Protein AF-A0A6P8YA08-F1 (afdb_monomer_lite)

InterPro domains:
  IPR011990 Tetratricopeptide-like helical domain superfamily [G3DSA:1.25.40.10] (61-357)
  IPR011990 Tetratricopeptide-like helical domain superfamily [SSF48452] (250-350)

Organism: Thrips palmi (NCBI:txid161013)

Secondary structure (DSSP, 8-state):
--THHHHHHHHHHHHHTTTT-HHHHHHHHHHH-----S-HHHHTTS-STTTS-PPPPPHHHHHHHHHTGGGG-SHHHHHHHHHHHHHHHHHTT-HHHHHHHHHHHHHTTSSSTTTS-S-HHHHHTHHHHHHHHHHHHHHHHHHT--S--SS--HHHHHHHHHS--GGGS-HHHHHHHHHHHHTTS-HHHHHHHHHHHHHH-TT-HHHHHHHHHHHHHHHHHTT--S--HHHHHHHHHHHHHS--HHHHHHHHHHHHTSHHHHHHHHHHHHHHHHHH-TT-HHHHHHHHHHHHHH--SHHHHHHHHHHHHHHHHHHH-S-HHHHHHHHHHHHHTT-HHHHHHHHHHHHHH-HHHHHHHHHSS-GGG--

Structure (mmCIF, N/CA/C/O backbone):
data_AF-A0A6P8YA08-F1
#
_entry.id   AF-A0A6P8YA08-F1
#
loop_
_atom_site.group_PDB
_atom_site.id
_atom_site.type_symbol
_atom_site.label_atom_id
_atom_site.label_alt_id
_atom_site.label_comp_id
_atom_site.label_asym_id
_atom_site.label_entity_id
_atom_site.label_seq_id
_atom_site.pdbx_PDB_ins_code
_atom_site.Cartn_x
_atom_site.Cartn_y
_atom_site.Cartn_z
_atom_site.occupancy
_atom_site.B_iso_or_equiv
_atom_site.auth_seq_id
_atom_site.auth_comp_id
_atom_site.auth_asym_id
_atom_site.auth_atom_id
_atom_site.pdbx_PDB_model_num
ATOM 1 N N . MET A 1 1 ? 13.293 -31.500 7.671 1.00 26.69 1 MET A N 1
ATOM 2 C CA . MET A 1 1 ? 13.473 -31.917 6.262 1.00 26.69 1 MET A CA 1
ATOM 3 C C . MET A 1 1 ? 12.872 -30.834 5.376 1.00 26.69 1 MET A C 1
ATOM 5 O O . MET A 1 1 ? 11.730 -30.474 5.592 1.00 26.69 1 MET A O 1
ATOM 9 N N . THR A 1 2 ? 13.697 -30.270 4.492 1.00 29.03 2 THR A N 1
ATOM 10 C CA . THR A 1 2 ? 13.440 -29.253 3.442 1.00 29.03 2 THR A CA 1
ATOM 11 C C . THR A 1 2 ? 12.040 -28.619 3.292 1.00 29.03 2 THR A C 1
ATOM 13 O O . THR A 1 2 ? 11.209 -29.108 2.528 1.00 29.03 2 THR A O 1
ATOM 16 N N . GLU A 1 3 ? 11.883 -27.400 3.816 1.00 30.16 3 GLU A N 1
ATOM 17 C CA . GLU A 1 3 ? 10.783 -26.460 3.494 1.00 30.16 3 GLU A CA 1
ATOM 18 C C . GLU A 1 3 ? 10.799 -25.978 2.021 1.00 30.16 3 GLU A C 1
ATOM 20 O O . GLU A 1 3 ? 9.829 -25.421 1.515 1.00 30.16 3 GLU A O 1
ATOM 25 N N . GLY A 1 4 ? 11.885 -26.237 1.279 1.00 27.27 4 GLY A N 1
ATOM 26 C CA . GLY A 1 4 ? 11.998 -25.923 -0.153 1.00 27.27 4 GLY A CA 1
ATOM 27 C C . GLY A 1 4 ? 11.178 -26.820 -1.094 1.00 27.27 4 GLY A C 1
ATOM 28 O O . GLY A 1 4 ? 11.094 -26.521 -2.287 1.00 27.27 4 GLY A O 1
ATOM 29 N N . GLY A 1 5 ? 10.586 -27.914 -0.596 1.00 25.95 5 GLY A N 1
ATOM 30 C CA . GLY A 1 5 ? 9.692 -28.767 -1.390 1.00 25.95 5 GLY A CA 1
ATOM 31 C C . GLY A 1 5 ? 8.317 -28.132 -1.619 1.00 25.95 5 GLY A C 1
ATOM 32 O O . GLY A 1 5 ? 7.781 -28.195 -2.726 1.00 25.95 5 GLY A O 1
ATOM 33 N N . ASP A 1 6 ? 7.796 -27.457 -0.594 1.00 40.31 6 ASP A N 1
ATOM 34 C CA . ASP A 1 6 ? 6.410 -26.984 -0.539 1.00 40.31 6 ASP A CA 1
ATOM 35 C C . ASP A 1 6 ? 6.159 -25.817 -1.504 1.00 40.31 6 ASP A C 1
ATOM 37 O O . ASP A 1 6 ? 5.199 -25.810 -2.264 1.00 40.31 6 ASP A O 1
ATOM 41 N N . MET A 1 7 ? 7.098 -24.869 -1.606 1.00 34.47 7 MET A N 1
ATOM 42 C CA . MET A 1 7 ? 6.971 -23.730 -2.527 1.00 34.47 7 MET A CA 1
ATOM 43 C C . MET A 1 7 ? 7.020 -24.151 -4.008 1.00 34.47 7 MET A C 1
ATOM 45 O O . MET A 1 7 ? 6.362 -23.542 -4.852 1.00 34.47 7 MET A O 1
ATOM 49 N N . ARG A 1 8 ? 7.759 -25.221 -4.339 1.00 36.97 8 ARG A N 1
ATOM 50 C CA . ARG A 1 8 ? 7.756 -25.817 -5.687 1.00 36.97 8 ARG A CA 1
ATOM 51 C C . ARG A 1 8 ? 6.433 -26.522 -5.976 1.00 36.97 8 ARG A C 1
ATOM 53 O O . ARG A 1 8 ? 5.943 -26.421 -7.096 1.00 36.97 8 ARG A O 1
ATOM 60 N N . LEU A 1 9 ? 5.858 -27.192 -4.977 1.00 36.69 9 LEU A N 1
ATOM 61 C CA . LEU A 1 9 ? 4.528 -27.795 -5.044 1.00 36.69 9 LEU A CA 1
ATOM 62 C C . LEU A 1 9 ? 3.441 -26.728 -5.196 1.00 36.69 9 LEU A C 1
ATOM 64 O O . LEU A 1 9 ? 2.654 -26.829 -6.122 1.00 36.69 9 LEU A O 1
ATOM 68 N N . MET A 1 10 ? 3.461 -25.656 -4.406 1.00 35.44 10 MET A N 1
ATOM 69 C CA . MET A 1 10 ? 2.484 -24.564 -4.454 1.00 35.44 10 MET A CA 1
ATOM 70 C C . MET A 1 10 ? 2.540 -23.768 -5.769 1.00 35.44 10 MET A C 1
ATOM 72 O O . MET A 1 10 ? 1.497 -23.459 -6.345 1.00 35.44 10 MET A O 1
ATOM 76 N N . ILE A 1 11 ? 3.739 -23.485 -6.299 1.00 42.00 11 ILE A N 1
ATOM 77 C CA . ILE A 1 11 ? 3.895 -22.887 -7.637 1.00 42.00 11 ILE A CA 1
ATOM 78 C C . ILE A 1 11 ? 3.415 -23.869 -8.712 1.00 42.00 11 ILE A C 1
ATOM 80 O O . ILE A 1 11 ? 2.642 -23.473 -9.582 1.00 42.00 11 ILE A O 1
ATOM 84 N N . ASN A 1 12 ? 3.792 -25.150 -8.638 1.00 41.09 12 ASN A N 1
ATOM 85 C CA . ASN A 1 12 ? 3.294 -26.157 -9.574 1.00 41.09 12 ASN A CA 1
ATOM 86 C C . ASN A 1 12 ? 1.784 -26.389 -9.441 1.00 41.09 12 ASN A C 1
ATOM 88 O O . ASN A 1 12 ? 1.160 -26.705 -10.441 1.00 41.09 12 ASN A O 1
ATOM 92 N N . GLU A 1 13 ? 1.163 -26.219 -8.276 1.00 38.72 13 GLU A N 1
ATOM 93 C CA . GLU A 1 13 ? -0.288 -26.309 -8.104 1.00 38.72 13 GLU A CA 1
ATOM 94 C C . GLU A 1 13 ? -1.002 -25.088 -8.674 1.00 38.72 13 GLU A C 1
ATOM 96 O O . GLU A 1 13 ? -2.022 -25.249 -9.335 1.00 38.72 13 GLU A O 1
ATOM 101 N N . LEU A 1 14 ? -0.476 -23.877 -8.470 1.00 41.94 14 LEU A N 1
ATOM 102 C CA . LEU A 1 14 ? -1.018 -22.656 -9.074 1.00 41.94 14 LEU A CA 1
ATOM 103 C C . LEU A 1 14 ? -0.890 -22.677 -10.605 1.00 41.94 14 LEU A C 1
ATOM 105 O O . LEU A 1 14 ? -1.822 -22.275 -11.301 1.00 41.94 14 LEU A O 1
ATOM 109 N N . VAL A 1 15 ? 0.221 -23.209 -11.125 1.00 44.12 15 VAL A N 1
ATOM 110 C CA . VAL A 1 15 ? 0.464 -23.413 -12.561 1.00 44.12 15 VAL A CA 1
ATOM 111 C C . VAL A 1 15 ? -0.373 -24.575 -13.119 1.00 44.12 15 VAL A C 1
ATOM 113 O O . VAL A 1 15 ? -1.012 -24.423 -14.158 1.00 44.12 15 VAL A O 1
ATOM 116 N N . ASN A 1 16 ? -0.454 -25.721 -12.433 1.00 42.50 16 ASN A N 1
ATOM 117 C CA . ASN A 1 16 ? -1.243 -26.872 -12.894 1.00 42.50 16 ASN A CA 1
ATOM 118 C C . ASN A 1 16 ? -2.757 -26.637 -12.787 1.00 42.50 16 ASN A C 1
ATOM 120 O O . ASN A 1 16 ? -3.483 -27.110 -13.656 1.00 42.50 16 ASN A O 1
ATOM 124 N N . LYS A 1 17 ? -3.245 -25.865 -11.801 1.00 45.47 17 LYS A N 1
ATOM 125 C CA . LYS A 1 17 ? -4.666 -25.470 -11.705 1.00 45.47 17 LYS A CA 1
ATOM 126 C C . LYS A 1 17 ? -5.123 -24.566 -12.857 1.00 45.47 17 LYS A C 1
ATOM 128 O O . LYS A 1 17 ? -6.326 -24.363 -12.989 1.00 45.47 17 LYS A O 1
ATOM 133 N N . ARG A 1 18 ? -4.209 -23.991 -13.657 1.00 56.47 18 ARG A N 1
ATOM 134 C CA . ARG A 1 18 ? -4.523 -23.060 -14.764 1.00 56.47 18 ARG A CA 1
ATOM 135 C C . ARG A 1 18 ? -3.605 -23.248 -15.986 1.00 56.47 18 ARG A C 1
ATOM 137 O O . ARG A 1 18 ? -3.150 -22.275 -16.583 1.00 56.47 18 ARG A O 1
ATOM 144 N N . ARG A 1 19 ? -3.359 -24.508 -16.375 1.00 40.84 19 ARG A N 1
ATOM 145 C CA . ARG A 1 19 ? -2.501 -24.904 -17.518 1.00 40.84 19 ARG A CA 1
ATOM 146 C C . ARG A 1 19 ? -2.891 -24.305 -18.878 1.00 40.84 19 ARG A C 1
ATOM 148 O O . ARG A 1 19 ? -2.049 -24.272 -19.773 1.00 40.84 19 ARG A O 1
ATOM 155 N N . ASP A 1 20 ? -4.132 -23.854 -19.038 1.00 43.25 20 ASP A N 1
ATOM 156 C CA . ASP A 1 20 ? -4.684 -23.460 -20.340 1.00 43.25 20 ASP A CA 1
ATOM 157 C C . ASP A 1 20 ? -4.315 -22.032 -20.782 1.00 43.25 20 ASP A C 1
ATOM 159 O O . ASP A 1 20 ? -4.453 -21.698 -21.964 1.00 43.25 20 ASP A O 1
ATOM 163 N N . ASP A 1 21 ? -3.781 -21.188 -19.887 1.00 48.12 21 ASP A N 1
ATOM 164 C CA . ASP A 1 21 ? -3.303 -19.857 -20.275 1.00 48.12 21 ASP A CA 1
ATOM 165 C C . ASP A 1 21 ? -1.914 -19.926 -20.941 1.00 48.12 21 ASP A C 1
ATOM 167 O O . ASP A 1 21 ? -0.844 -19.817 -20.326 1.00 48.12 21 ASP A O 1
ATOM 171 N N . LYS A 1 22 ? -1.948 -20.062 -22.271 1.00 44.88 22 LYS A N 1
ATOM 172 C CA . LYS A 1 22 ? -0.769 -20.054 -23.148 1.00 44.88 22 LYS A CA 1
ATOM 173 C C . LYS A 1 22 ? 0.050 -18.758 -23.082 1.00 44.88 22 LYS A C 1
ATOM 175 O O . LYS A 1 22 ? 1.152 -18.751 -23.633 1.00 44.88 22 LYS A O 1
ATOM 180 N N . ALA A 1 23 ? -0.442 -17.655 -22.513 1.00 41.41 23 ALA A N 1
ATOM 181 C CA . ALA A 1 23 ? 0.359 -16.448 -22.302 1.00 41.41 23 ALA A CA 1
ATOM 182 C C . ALA A 1 23 ? 1.208 -16.571 -21.029 1.00 41.41 23 ALA A C 1
ATOM 184 O O . ALA A 1 23 ? 2.411 -16.319 -21.083 1.00 41.41 23 ALA A O 1
ATOM 185 N N . VAL A 1 24 ? 0.619 -17.053 -19.928 1.00 41.09 24 VAL A N 1
ATOM 186 C CA . VAL A 1 24 ? 1.326 -17.292 -18.656 1.00 41.09 24 VAL A CA 1
ATOM 187 C C . VAL A 1 24 ? 2.435 -18.324 -18.833 1.00 41.09 24 VAL A C 1
ATOM 189 O O . VAL A 1 24 ? 3.573 -18.070 -18.443 1.00 41.09 24 VAL A O 1
ATOM 192 N N . MET A 1 25 ? 2.146 -19.450 -19.491 1.00 42.16 25 MET A N 1
ATOM 193 C CA . MET A 1 25 ? 3.151 -20.495 -19.717 1.00 42.16 25 MET A CA 1
ATOM 194 C C . MET A 1 25 ? 4.302 -20.015 -20.614 1.00 42.16 25 MET A C 1
ATOM 196 O O . MET A 1 25 ? 5.455 -20.321 -20.327 1.00 42.16 25 MET A O 1
ATOM 200 N N . ARG A 1 26 ? 4.031 -19.195 -21.644 1.00 46.12 26 ARG A N 1
ATOM 201 C CA . ARG A 1 26 ? 5.089 -18.591 -22.480 1.00 46.12 26 ARG A CA 1
ATOM 202 C C . ARG A 1 26 ? 5.920 -17.549 -21.732 1.00 46.12 26 ARG A C 1
ATOM 204 O O . ARG A 1 26 ? 7.119 -17.460 -21.987 1.00 46.12 26 ARG A O 1
ATOM 211 N N . LEU A 1 27 ? 5.314 -16.786 -20.819 1.00 40.59 27 LEU A N 1
ATOM 212 C CA . LEU A 1 27 ? 6.037 -15.854 -19.953 1.00 40.59 27 LEU A CA 1
ATOM 213 C C . LEU A 1 27 ? 6.964 -16.632 -19.004 1.00 40.59 27 LEU A C 1
ATOM 215 O O . LEU A 1 27 ? 8.172 -16.425 -19.026 1.00 40.59 27 LEU A O 1
ATOM 219 N N . LEU A 1 28 ? 6.420 -17.600 -18.258 1.00 39.25 28 LEU A N 1
ATOM 220 C CA . LEU A 1 28 ? 7.173 -18.429 -17.312 1.00 39.25 28 LEU A CA 1
ATOM 221 C C . LEU A 1 28 ? 8.295 -19.233 -17.984 1.00 39.25 28 LEU A C 1
ATOM 223 O O . LEU A 1 28 ? 9.384 -19.321 -17.426 1.00 39.25 28 LEU A O 1
ATOM 227 N N . GLN A 1 29 ? 8.066 -19.777 -19.182 1.00 46.88 29 GLN A N 1
ATOM 228 C CA . GLN A 1 29 ? 9.087 -20.516 -19.930 1.00 46.88 29 GLN A CA 1
ATOM 229 C C . GLN A 1 29 ? 10.234 -19.597 -20.382 1.00 46.88 29 GLN A C 1
ATOM 231 O O . GLN A 1 29 ? 11.394 -19.921 -20.149 1.00 46.88 29 GLN A O 1
ATOM 236 N N . ARG A 1 30 ? 9.930 -18.395 -20.905 1.00 45.00 30 ARG A N 1
ATOM 237 C CA . ARG A 1 30 ? 10.945 -17.359 -21.202 1.00 45.00 30 ARG A CA 1
ATOM 238 C C . ARG A 1 30 ? 11.690 -16.851 -19.959 1.00 45.00 30 ARG A C 1
ATOM 240 O O . ARG A 1 30 ? 12.780 -16.308 -20.090 1.00 45.00 30 ARG A O 1
ATOM 247 N N . MET A 1 31 ? 11.108 -17.001 -18.769 1.00 44.66 31 MET A N 1
ATOM 248 C CA . MET A 1 31 ? 11.686 -16.571 -17.489 1.00 44.66 31 MET A CA 1
ATOM 249 C C . MET A 1 31 ? 12.537 -17.648 -16.791 1.00 44.66 31 MET A C 1
ATOM 251 O O . MET A 1 31 ? 13.247 -17.317 -15.843 1.00 44.66 31 MET A O 1
ATOM 255 N N . GLN A 1 32 ? 12.455 -18.924 -17.188 1.00 38.91 32 GLN A N 1
ATOM 256 C CA . GLN A 1 32 ? 13.142 -20.025 -16.489 1.00 38.91 32 GLN A CA 1
ATOM 257 C C . GLN A 1 32 ? 14.579 -20.279 -16.954 1.00 38.91 32 GLN A C 1
ATOM 259 O O . GLN A 1 32 ? 15.363 -20.870 -16.210 1.00 38.91 32 GLN A O 1
ATOM 264 N N . GLU A 1 33 ? 14.929 -19.834 -18.152 1.00 41.47 33 GLU A N 1
ATOM 265 C CA . GLU A 1 33 ? 16.243 -20.055 -18.747 1.00 41.47 33 GLU A CA 1
ATOM 266 C C . GLU A 1 33 ? 17.140 -18.799 -18.564 1.00 41.47 33 GLU A C 1
ATOM 268 O O . GLU A 1 33 ? 16.637 -17.710 -18.279 1.00 41.47 33 GLU A O 1
ATOM 273 N N . VAL A 1 34 ? 18.465 -18.960 -18.761 1.00 46.97 34 VAL A N 1
ATOM 274 C CA . VAL A 1 34 ? 19.369 -17.986 -19.440 1.00 46.97 34 VAL A CA 1
ATOM 275 C C . VAL A 1 34 ? 20.441 -17.133 -18.689 1.00 46.97 34 VAL A C 1
ATOM 277 O O . VAL A 1 34 ? 20.410 -16.874 -17.481 1.00 46.97 34 VAL A O 1
ATOM 280 N N . GLY A 1 35 ? 21.511 -16.772 -19.432 1.00 37.44 35 GLY A N 1
ATOM 281 C CA . GLY A 1 35 ? 22.909 -17.024 -19.039 1.00 37.44 35 GLY A CA 1
ATOM 282 C C . GLY A 1 35 ? 24.106 -16.032 -19.233 1.00 37.44 35 GLY A C 1
ATOM 283 O O . GLY A 1 35 ? 25.206 -16.525 -18.996 1.00 37.44 35 GLY A O 1
ATOM 284 N N . GLY A 1 36 ? 24.037 -14.706 -19.523 1.00 42.16 36 GLY A N 1
ATOM 285 C CA . GLY A 1 36 ? 25.301 -13.926 -19.788 1.00 42.16 36 GLY A CA 1
ATOM 286 C C . GLY A 1 36 ? 25.466 -12.389 -19.514 1.00 42.16 36 GLY A C 1
ATOM 287 O O . GLY A 1 36 ? 24.638 -11.806 -18.814 1.00 42.16 36 GLY A O 1
ATOM 288 N N . CYS A 1 37 ? 26.571 -11.764 -20.012 1.00 42.25 37 CYS A N 1
ATOM 289 C CA . CYS A 1 37 ? 27.098 -10.382 -19.732 1.00 42.25 37 CYS A CA 1
ATOM 290 C C . CYS A 1 37 ? 27.538 -9.555 -20.997 1.00 42.25 37 CYS A C 1
ATOM 292 O O . CYS A 1 37 ? 27.688 -10.133 -22.066 1.00 42.25 37 CYS A O 1
ATOM 294 N N . ASP A 1 38 ? 27.810 -8.236 -20.859 1.00 46.22 38 ASP A N 1
ATOM 295 C CA . ASP A 1 38 ? 27.566 -7.058 -21.769 1.00 46.22 38 ASP A CA 1
ATOM 296 C C . ASP A 1 38 ? 26.256 -6.295 -21.438 1.00 46.22 38 ASP A C 1
ATOM 298 O O . ASP A 1 38 ? 25.689 -5.523 -22.212 1.00 46.22 38 ASP A O 1
ATOM 302 N N . CYS A 1 39 ? 25.732 -6.517 -20.232 1.00 50.38 39 CYS A N 1
ATOM 303 C CA . CYS A 1 39 ? 24.390 -6.071 -19.877 1.00 50.38 39 CYS A CA 1
ATOM 304 C C . CYS A 1 39 ? 24.349 -4.797 -19.033 1.00 50.38 39 CYS A C 1
ATOM 306 O O . CYS A 1 39 ? 23.358 -4.086 -19.109 1.00 50.38 39 CYS A O 1
ATOM 308 N N . GLU A 1 40 ? 25.378 -4.466 -18.250 1.00 50.03 40 GLU A N 1
ATOM 309 C CA . GLU A 1 40 ? 25.322 -3.322 -17.320 1.00 50.03 40 GLU A CA 1
ATOM 310 C C . GLU A 1 40 ? 25.171 -1.985 -18.061 1.00 50.03 40 GLU A C 1
ATOM 312 O O . GLU A 1 40 ? 24.252 -1.219 -17.770 1.00 50.03 40 GLU A O 1
ATOM 317 N N . ALA A 1 41 ? 25.959 -1.761 -19.119 1.00 58.28 41 ALA A N 1
ATOM 318 C CA . ALA A 1 41 ? 25.808 -0.599 -20.000 1.00 58.28 41 ALA A CA 1
ATOM 319 C C . ALA A 1 41 ? 24.442 -0.571 -20.719 1.00 58.28 41 ALA A C 1
ATOM 321 O O . ALA A 1 41 ? 23.855 0.494 -20.918 1.00 58.28 41 ALA A O 1
ATOM 322 N N . ARG A 1 42 ? 23.890 -1.743 -21.070 1.00 60.62 42 ARG A N 1
ATOM 323 C CA . ARG A 1 42 ? 22.550 -1.862 -21.672 1.00 60.62 42 ARG A CA 1
ATOM 324 C C . ARG A 1 42 ? 21.423 -1.650 -20.659 1.00 60.62 42 ARG A C 1
ATOM 326 O O . ARG A 1 42 ? 20.358 -1.200 -21.073 1.00 60.62 42 ARG A O 1
ATOM 333 N N . MET A 1 43 ? 21.645 -1.949 -19.379 1.00 69.69 43 MET A N 1
ATOM 334 C CA . MET A 1 43 ? 20.680 -1.790 -18.286 1.00 69.69 43 MET A CA 1
ATOM 335 C C . MET A 1 43 ? 20.698 -0.396 -17.660 1.00 69.69 43 MET A C 1
ATOM 337 O O . MET A 1 43 ? 19.665 0.037 -17.162 1.00 69.69 43 MET A O 1
ATOM 341 N N . ALA A 1 44 ? 21.803 0.349 -17.761 1.00 65.69 44 ALA A N 1
ATOM 342 C CA . ALA A 1 44 ? 21.921 1.724 -17.260 1.00 65.69 44 ALA A CA 1
ATOM 343 C C . ALA A 1 44 ? 20.870 2.702 -17.836 1.00 65.69 44 ALA A C 1
ATOM 345 O O . ALA A 1 44 ? 20.590 3.738 -17.238 1.00 65.69 44 ALA A O 1
ATOM 346 N N . LYS A 1 45 ? 20.264 2.376 -18.988 1.00 72.88 45 LYS A N 1
ATOM 347 C CA . LYS A 1 45 ? 19.172 3.148 -19.617 1.00 72.88 45 LYS A CA 1
ATOM 348 C C . LYS A 1 45 ? 17.765 2.779 -19.121 1.00 72.88 45 LYS A C 1
ATOM 350 O O . LYS A 1 45 ? 16.798 3.445 -19.496 1.00 72.88 45 LYS A O 1
ATOM 355 N N . PHE A 1 46 ? 17.634 1.696 -18.355 1.00 85.75 46 PHE A N 1
ATOM 356 C CA . PHE A 1 46 ? 16.367 1.214 -17.814 1.00 85.75 46 PHE A CA 1
ATOM 357 C C . PHE A 1 46 ? 16.214 1.612 -16.344 1.00 85.75 46 PHE A C 1
ATOM 359 O O . PHE A 1 46 ? 17.188 1.874 -15.644 1.00 85.75 46 PHE A O 1
ATOM 366 N N . LYS A 1 47 ? 14.965 1.676 -15.876 1.00 90.75 47 LYS A N 1
ATOM 367 C CA . LYS A 1 47 ? 14.619 2.034 -14.498 1.00 90.75 47 LYS A CA 1
ATOM 368 C C . LYS A 1 47 ? 14.097 0.803 -13.775 1.00 90.75 47 LYS A C 1
ATOM 370 O O . LYS A 1 47 ? 13.138 0.186 -14.223 1.00 90.75 47 LYS A O 1
ATOM 375 N N . SER A 1 48 ? 14.739 0.462 -12.668 1.00 92.31 48 SER A N 1
ATOM 376 C CA . SER A 1 48 ? 14.365 -0.619 -11.759 1.00 92.31 48 SER A CA 1
ATOM 377 C C . SER A 1 48 ? 14.892 -0.306 -10.353 1.00 92.31 48 SER A C 1
ATOM 379 O O . SER A 1 48 ? 15.794 0.525 -10.230 1.00 92.31 48 SER A O 1
ATOM 381 N N . PRO A 1 49 ? 14.437 -1.004 -9.298 1.00 92.25 49 PRO A N 1
ATOM 382 C CA . PRO A 1 49 ? 15.013 -0.871 -7.958 1.00 92.25 49 PRO A CA 1
ATOM 383 C C . PRO A 1 49 ? 16.543 -1.014 -7.918 1.00 92.25 49 PRO A C 1
ATOM 385 O O . PRO A 1 49 ? 17.207 -0.306 -7.169 1.00 92.25 49 PRO A O 1
ATOM 388 N N . PHE A 1 50 ? 17.112 -1.845 -8.799 1.00 88.06 50 PHE A N 1
ATOM 389 C CA . PHE A 1 50 ? 18.559 -2.039 -8.940 1.00 88.06 50 PHE A CA 1
ATOM 390 C C . PHE A 1 50 ? 19.306 -0.848 -9.570 1.00 88.06 50 PHE A C 1
ATOM 392 O O . PHE A 1 50 ? 20.516 -0.746 -9.401 1.00 88.06 50 PHE A O 1
ATOM 399 N N . SER A 1 51 ? 18.624 0.038 -10.304 1.00 88.31 51 SER A N 1
ATOM 400 C CA . SER A 1 51 ? 19.243 1.174 -11.010 1.00 88.31 51 SER A CA 1
ATOM 401 C C . SER A 1 51 ? 19.001 2.526 -10.332 1.00 88.31 51 SER A C 1
ATOM 403 O O . SER A 1 51 ? 19.552 3.531 -10.770 1.00 88.31 51 SER A O 1
ATOM 405 N N . TRP A 1 52 ? 18.154 2.583 -9.301 1.00 88.44 52 TRP A N 1
ATOM 406 C CA . TRP A 1 52 ? 17.798 3.832 -8.616 1.00 88.44 52 TRP A CA 1
ATOM 407 C C . TRP A 1 52 ? 18.763 4.234 -7.491 1.00 88.44 52 TRP A C 1
ATOM 409 O O . TRP A 1 52 ? 18.653 5.337 -6.969 1.00 88.44 52 TRP A O 1
ATOM 419 N N . GLY A 1 53 ? 19.703 3.361 -7.111 1.00 82.94 53 GLY A N 1
ATOM 420 C CA . GLY A 1 53 ? 20.691 3.639 -6.059 1.00 82.94 53 GLY A CA 1
ATOM 421 C C . GLY A 1 53 ? 20.153 3.562 -4.624 1.00 82.94 53 GLY A C 1
ATOM 422 O O . GLY A 1 53 ? 20.892 3.846 -3.685 1.00 82.94 53 GLY A O 1
ATOM 423 N N . TRP A 1 54 ? 18.894 3.156 -4.432 1.00 84.50 54 TRP A N 1
ATOM 424 C CA . TRP A 1 54 ? 18.285 2.993 -3.111 1.00 84.50 54 TRP A CA 1
ATOM 425 C C . TRP A 1 54 ? 18.605 1.629 -2.492 1.00 84.50 54 TRP A C 1
ATOM 427 O O . TRP A 1 54 ? 18.585 0.592 -3.163 1.00 84.50 54 TRP A O 1
ATOM 437 N N . ALA A 1 55 ? 18.876 1.619 -1.187 1.00 85.94 55 ALA A N 1
ATOM 438 C CA . ALA A 1 55 ? 19.186 0.398 -0.454 1.00 85.94 55 ALA A CA 1
ATOM 439 C C . ALA A 1 55 ? 17.974 -0.549 -0.368 1.00 85.94 55 ALA A C 1
ATOM 441 O O . ALA A 1 55 ? 16.836 -0.125 -0.160 1.00 85.94 55 ALA A O 1
ATOM 442 N N . ALA A 1 56 ? 18.237 -1.852 -0.484 1.00 89.69 56 ALA A N 1
ATOM 443 C CA . ALA A 1 56 ? 17.266 -2.892 -0.162 1.00 89.69 56 ALA A CA 1
ATOM 444 C C . ALA A 1 56 ? 16.799 -2.780 1.299 1.00 89.69 56 ALA A C 1
ATOM 446 O O . ALA A 1 56 ? 17.596 -2.496 2.197 1.00 89.69 56 ALA A O 1
ATOM 447 N N . GLN A 1 57 ? 15.519 -3.056 1.552 1.00 91.31 57 GLN A N 1
ATOM 448 C CA . GLN A 1 57 ? 14.978 -3.061 2.911 1.00 91.31 57 GLN A CA 1
ATOM 449 C C . GLN A 1 57 ? 15.649 -4.170 3.742 1.00 91.31 57 GLN A C 1
ATOM 451 O O . GLN A 1 57 ? 15.885 -5.259 3.212 1.00 91.31 57 GLN A O 1
ATOM 456 N N . PRO A 1 58 ? 15.967 -3.946 5.030 1.00 92.88 58 PRO A N 1
ATOM 457 C CA . PRO A 1 58 ? 16.527 -4.990 5.884 1.00 92.88 58 PRO A CA 1
ATOM 458 C C . PRO A 1 58 ? 15.506 -6.114 6.119 1.00 92.88 58 PRO A C 1
ATOM 460 O O . PRO A 1 58 ? 14.295 -5.904 6.020 1.00 92.88 58 PRO A O 1
ATOM 463 N N . MET A 1 59 ? 15.984 -7.316 6.451 1.00 91.94 59 MET A N 1
ATOM 464 C CA . MET A 1 59 ? 15.128 -8.508 6.551 1.00 91.94 59 MET A CA 1
ATOM 465 C C . MET A 1 59 ? 13.918 -8.373 7.503 1.00 91.94 59 MET A C 1
ATOM 467 O O . MET A 1 59 ? 12.819 -8.708 7.056 1.00 91.94 59 MET A O 1
ATOM 471 N N . PRO A 1 60 ? 14.032 -7.802 8.722 1.00 91.75 60 PRO A N 1
ATOM 472 C CA . PRO A 1 60 ? 12.864 -7.592 9.585 1.00 91.75 60 PRO A CA 1
ATOM 473 C C . PRO A 1 60 ? 11.823 -6.643 8.971 1.00 91.75 60 PRO A C 1
ATOM 475 O O . PRO A 1 60 ? 10.617 -6.877 9.050 1.00 91.75 60 PRO A O 1
ATOM 478 N N . ARG A 1 61 ? 12.277 -5.607 8.247 1.00 91.56 61 ARG A N 1
ATOM 479 C CA . ARG A 1 61 ? 11.386 -4.702 7.505 1.00 91.56 61 ARG A CA 1
ATOM 480 C C . ARG A 1 61 ? 10.704 -5.416 6.336 1.00 91.56 61 ARG A C 1
ATOM 482 O O . ARG A 1 61 ? 9.552 -5.114 6.043 1.00 91.56 61 ARG A O 1
ATOM 489 N N . CYS A 1 62 ? 11.360 -6.392 5.703 1.00 93.56 62 CYS A N 1
ATOM 490 C CA . CYS A 1 62 ? 10.722 -7.244 4.695 1.00 93.56 62 CYS A CA 1
ATOM 491 C C . CYS A 1 62 ? 9.598 -8.096 5.305 1.00 93.56 62 CYS A C 1
ATOM 493 O O . CYS A 1 62 ? 8.521 -8.169 4.718 1.00 93.56 62 CYS A O 1
ATOM 495 N N . ALA A 1 63 ? 9.798 -8.685 6.490 1.00 92.25 63 ALA A N 1
ATOM 496 C CA . ALA A 1 63 ? 8.734 -9.408 7.194 1.00 92.25 63 ALA A CA 1
ATOM 497 C C . ALA A 1 63 ? 7.544 -8.485 7.526 1.00 92.25 63 ALA A C 1
ATOM 499 O O . ALA A 1 63 ? 6.399 -8.819 7.228 1.00 92.25 63 ALA A O 1
ATOM 500 N N . TYR A 1 64 ? 7.816 -7.278 8.032 1.00 92.62 64 TYR A N 1
ATOM 501 C CA . TYR A 1 64 ? 6.797 -6.260 8.312 1.00 92.62 64 TYR A CA 1
ATOM 502 C C . TYR A 1 64 ? 6.023 -5.789 7.068 1.00 92.62 64 TYR A C 1
ATOM 504 O O . TYR A 1 64 ? 4.805 -5.629 7.124 1.00 92.62 64 TYR A O 1
ATOM 512 N N . ILE A 1 65 ? 6.696 -5.583 5.928 1.00 93.06 65 ILE A N 1
ATOM 513 C CA . ILE A 1 65 ? 6.031 -5.232 4.660 1.00 93.06 65 ILE A CA 1
ATOM 514 C C . ILE A 1 65 ? 5.170 -6.405 4.167 1.00 93.06 65 ILE A C 1
ATOM 516 O O . ILE A 1 65 ? 4.039 -6.185 3.739 1.00 93.06 65 ILE A O 1
ATOM 520 N N . ALA A 1 66 ? 5.664 -7.646 4.265 1.00 94.25 66 ALA A N 1
ATOM 521 C CA . ALA A 1 66 ? 4.925 -8.843 3.863 1.00 94.25 66 ALA A CA 1
ATOM 522 C C . ALA A 1 66 ? 3.642 -9.050 4.689 1.00 94.25 66 ALA A C 1
ATOM 524 O O . ALA A 1 66 ? 2.583 -9.307 4.118 1.00 94.25 66 ALA A O 1
ATOM 525 N N . ASP A 1 67 ? 3.718 -8.864 6.008 1.00 94.31 67 ASP A N 1
ATOM 526 C CA . ASP A 1 67 ? 2.572 -8.938 6.925 1.00 94.31 67 ASP A CA 1
ATOM 527 C C . ASP A 1 67 ? 1.523 -7.836 6.659 1.00 94.31 67 ASP A C 1
ATOM 529 O O . ASP A 1 67 ? 0.324 -8.028 6.869 1.00 94.31 67 ASP A O 1
ATOM 533 N N . LYS A 1 68 ? 1.956 -6.690 6.116 1.00 91.81 68 LYS A N 1
ATOM 534 C CA . LYS A 1 68 ? 1.111 -5.519 5.830 1.00 91.81 68 LYS A CA 1
ATOM 535 C C . LYS A 1 68 ? 0.635 -5.391 4.384 1.00 91.81 68 LYS A C 1
ATOM 537 O O . LYS A 1 68 ? -0.007 -4.390 4.071 1.00 91.81 68 LYS A O 1
ATOM 542 N N . LEU A 1 69 ? 0.857 -6.383 3.515 1.00 93.25 69 LEU A N 1
ATOM 543 C CA . LEU A 1 69 ? 0.414 -6.332 2.107 1.00 93.25 69 LEU A CA 1
ATOM 544 C C . LEU A 1 69 ? -1.090 -6.035 1.949 1.00 93.25 69 LEU A C 1
ATOM 546 O O . LEU A 1 69 ? -1.495 -5.402 0.977 1.00 93.25 69 LEU A O 1
ATOM 550 N N . PHE A 1 70 ? -1.918 -6.418 2.924 1.00 90.94 70 PHE A N 1
ATOM 551 C CA . PHE A 1 70 ? -3.349 -6.099 2.934 1.00 90.94 70 PHE A CA 1
ATOM 552 C C . PHE A 1 70 ? -3.664 -4.594 3.030 1.00 90.94 70 PHE A C 1
ATOM 554 O O . PHE A 1 70 ? -4.764 -4.191 2.660 1.00 90.94 70 PHE A O 1
ATOM 561 N N . GLN A 1 71 ? -2.737 -3.761 3.523 1.00 91.69 71 GLN A N 1
ATOM 562 C CA . GLN A 1 71 ? -2.925 -2.310 3.670 1.00 91.69 71 GLN A CA 1
ATOM 563 C C . GLN A 1 71 ? -2.743 -1.532 2.367 1.00 91.69 71 GLN A C 1
ATOM 565 O O . GLN A 1 71 ? -3.033 -0.339 2.349 1.00 91.69 71 GLN A O 1
ATOM 570 N N . ALA A 1 72 ? -2.301 -2.185 1.289 1.00 90.69 72 ALA A N 1
ATOM 571 C CA . ALA A 1 72 ? -2.124 -1.547 -0.011 1.00 90.69 72 ALA A CA 1
ATOM 572 C C . ALA A 1 72 ? -3.412 -0.902 -0.556 1.00 90.69 72 ALA A C 1
ATOM 574 O O . ALA A 1 72 ? -3.339 0.073 -1.293 1.00 90.69 72 ALA A O 1
ATOM 575 N N . GLY A 1 73 ? -4.590 -1.439 -0.212 1.00 88.25 73 GLY A N 1
ATOM 576 C CA . GLY A 1 73 ? -5.903 -0.913 -0.609 1.00 88.25 73 GLY A CA 1
ATOM 577 C C . GLY A 1 73 ? -6.275 -1.151 -2.074 1.00 88.25 73 GLY A C 1
ATOM 578 O O . GLY A 1 73 ? -7.430 -1.472 -2.351 1.00 88.25 73 GLY A O 1
ATOM 579 N N . THR A 1 74 ? -5.308 -1.075 -2.987 1.00 92.69 74 THR A N 1
ATOM 580 C CA . THR A 1 74 ? -5.450 -1.303 -4.430 1.00 92.69 74 THR A CA 1
ATOM 581 C C . THR A 1 74 ? -4.429 -2.330 -4.933 1.00 92.69 74 THR A C 1
ATOM 583 O O . THR A 1 74 ? -3.331 -2.456 -4.384 1.00 92.69 74 THR A O 1
ATOM 586 N N . ASP A 1 75 ? -4.754 -3.040 -6.023 1.00 92.00 75 ASP A N 1
ATOM 587 C CA . ASP A 1 75 ? -3.811 -3.965 -6.686 1.00 92.00 75 ASP A CA 1
ATOM 588 C C . ASP A 1 75 ? -2.527 -3.233 -7.142 1.00 92.00 75 ASP A C 1
ATOM 590 O O . ASP A 1 75 ? -1.444 -3.810 -7.176 1.00 92.00 75 ASP A O 1
ATOM 594 N N . TRP A 1 76 ? -2.634 -1.934 -7.431 1.00 93.06 76 TRP A N 1
ATOM 595 C CA . TRP A 1 76 ? -1.531 -1.051 -7.808 1.00 93.06 76 TRP A CA 1
ATOM 596 C C . TRP A 1 76 ? -0.502 -0.878 -6.695 1.00 93.06 76 TRP A C 1
ATOM 598 O O . TRP A 1 76 ? 0.671 -1.210 -6.865 1.00 93.06 76 TRP A O 1
ATOM 608 N N . ASN A 1 77 ? -0.951 -0.436 -5.519 1.00 93.00 77 ASN A N 1
ATOM 609 C CA . ASN A 1 77 ? -0.072 -0.292 -4.367 1.00 93.00 77 ASN A CA 1
ATOM 610 C C . ASN A 1 77 ? 0.457 -1.659 -3.891 1.00 93.00 77 ASN A C 1
ATOM 612 O O . ASN A 1 77 ? 1.613 -1.752 -3.473 1.00 93.00 77 ASN A O 1
ATOM 616 N N . LEU A 1 78 ? -0.318 -2.735 -4.079 1.00 92.81 78 LEU A N 1
ATOM 617 C CA . LEU A 1 78 ? 0.106 -4.108 -3.800 1.00 92.81 78 LEU A CA 1
ATOM 618 C C . LEU A 1 78 ? 1.250 -4.553 -4.726 1.00 92.81 78 LEU A C 1
ATOM 620 O O . LEU A 1 78 ? 2.178 -5.223 -4.269 1.00 92.81 78 LEU A O 1
ATOM 624 N N . ALA A 1 79 ? 1.226 -4.155 -6.003 1.00 92.81 79 ALA A N 1
ATOM 625 C CA . ALA A 1 79 ? 2.314 -4.403 -6.949 1.00 92.81 79 ALA A CA 1
ATOM 626 C C . ALA A 1 79 ? 3.643 -3.809 -6.457 1.00 92.81 79 ALA A C 1
ATOM 628 O O . ALA A 1 79 ? 4.698 -4.415 -6.641 1.00 92.81 79 ALA A O 1
ATOM 629 N N . PHE A 1 80 ? 3.593 -2.639 -5.816 1.00 91.81 80 PHE A N 1
ATOM 630 C CA . PHE A 1 80 ? 4.771 -1.906 -5.351 1.00 91.81 80 PHE A CA 1
ATOM 631 C C . PHE A 1 80 ? 5.364 -2.492 -4.082 1.00 91.81 80 PHE A C 1
ATOM 633 O O . PHE A 1 80 ? 6.579 -2.676 -4.011 1.00 91.81 80 PHE A O 1
ATOM 640 N N . ASP A 1 81 ? 4.527 -2.846 -3.108 1.00 93.25 81 ASP A N 1
ATOM 641 C CA . ASP A 1 81 ? 4.999 -3.516 -1.899 1.00 93.25 81 ASP A CA 1
ATOM 642 C C . ASP A 1 81 ? 5.591 -4.894 -2.234 1.00 93.25 81 ASP A C 1
ATOM 644 O O . ASP A 1 81 ? 6.680 -5.233 -1.766 1.00 93.25 81 ASP A O 1
ATOM 648 N N . LYS A 1 82 ? 4.967 -5.645 -3.153 1.00 94.88 82 LYS A N 1
ATOM 649 C CA . LYS A 1 82 ? 5.536 -6.898 -3.674 1.00 94.88 82 LYS A CA 1
ATOM 650 C C . LYS A 1 82 ? 6.817 -6.692 -4.484 1.00 94.88 82 LYS A C 1
ATOM 652 O O . LYS A 1 82 ? 7.733 -7.497 -4.342 1.00 94.88 82 LYS A O 1
ATOM 657 N N . LEU A 1 83 ? 6.936 -5.623 -5.275 1.00 95.31 83 LEU A N 1
ATOM 658 C CA . LEU A 1 83 ? 8.168 -5.301 -6.005 1.00 95.31 83 LEU A CA 1
ATOM 659 C C . LEU A 1 83 ? 9.313 -4.917 -5.052 1.00 95.31 83 LEU A C 1
ATOM 661 O O . LEU A 1 83 ? 10.459 -5.307 -5.274 1.00 95.31 83 LEU A O 1
ATOM 665 N N . ASN A 1 84 ? 9.008 -4.194 -3.973 1.00 94.12 84 ASN A N 1
ATOM 666 C CA . ASN A 1 84 ? 9.979 -3.831 -2.943 1.00 94.12 84 ASN A CA 1
ATOM 667 C C . ASN A 1 84 ? 10.464 -5.068 -2.170 1.00 94.12 84 ASN A C 1
ATOM 669 O O . ASN A 1 84 ? 11.671 -5.260 -1.999 1.00 94.12 84 ASN A O 1
ATOM 673 N N . LEU A 1 85 ? 9.544 -5.970 -1.806 1.00 95.69 85 LEU A N 1
ATOM 674 C CA . LEU A 1 85 ? 9.891 -7.297 -1.286 1.00 95.69 85 LEU A CA 1
ATOM 675 C C . LEU A 1 85 ? 10.738 -8.090 -2.284 1.00 95.69 85 LEU A C 1
ATOM 677 O O . LEU A 1 85 ? 11.756 -8.652 -1.895 1.00 95.69 85 LEU A O 1
ATOM 681 N N . ALA A 1 86 ? 10.361 -8.111 -3.563 1.00 95.56 86 ALA A N 1
ATOM 682 C CA . ALA A 1 86 ? 11.080 -8.836 -4.601 1.00 95.56 86 ALA A CA 1
ATOM 683 C C . ALA A 1 86 ? 12.541 -8.376 -4.703 1.00 95.56 86 ALA A C 1
ATOM 685 O O . ALA A 1 86 ? 13.453 -9.197 -4.603 1.00 95.56 86 ALA A O 1
ATOM 686 N N . TYR A 1 87 ? 12.764 -7.065 -4.837 1.00 94.31 87 TYR A N 1
ATOM 687 C CA . TYR A 1 87 ? 14.093 -6.450 -4.839 1.00 94.31 87 TYR A CA 1
ATOM 688 C C . TYR A 1 87 ? 14.884 -6.749 -3.558 1.00 94.31 87 TYR A C 1
ATOM 690 O O . TYR A 1 87 ? 16.040 -7.183 -3.624 1.00 94.31 87 TYR A O 1
ATOM 698 N N . SER A 1 88 ? 14.258 -6.556 -2.396 1.00 94.56 88 SER A N 1
ATOM 699 C CA . SER A 1 88 ? 14.943 -6.656 -1.108 1.00 94.56 88 SER A CA 1
ATOM 700 C C . SER A 1 88 ? 15.330 -8.099 -0.778 1.00 94.56 88 SER A C 1
ATOM 702 O O . SER A 1 88 ? 16.499 -8.375 -0.515 1.00 94.56 88 SER A O 1
ATOM 704 N N . LEU A 1 89 ? 14.395 -9.047 -0.901 1.00 93.81 89 LEU A N 1
ATOM 705 C CA . LEU A 1 89 ? 14.650 -10.480 -0.704 1.00 93.81 89 LEU A CA 1
ATOM 706 C C . LEU A 1 89 ? 15.713 -11.001 -1.681 1.00 93.81 89 LEU A C 1
ATOM 708 O O . LEU A 1 89 ? 16.581 -11.782 -1.294 1.00 93.81 89 LEU A O 1
ATOM 712 N N . TYR A 1 90 ? 15.691 -10.547 -2.940 1.00 91.44 90 TYR A N 1
ATOM 713 C CA . TYR A 1 90 ? 16.694 -10.946 -3.926 1.00 91.44 90 TYR A CA 1
ATOM 714 C C . TYR A 1 90 ? 18.103 -10.462 -3.559 1.00 91.44 90 TYR A C 1
ATOM 716 O O . TYR A 1 90 ? 19.066 -11.229 -3.661 1.00 91.44 90 TYR A O 1
ATOM 724 N N . THR A 1 91 ? 18.210 -9.215 -3.091 1.00 90.25 91 THR A N 1
ATOM 725 C CA . THR A 1 91 ? 19.464 -8.604 -2.623 1.00 90.25 91 THR A CA 1
ATOM 726 C C . THR A 1 91 ? 20.003 -9.319 -1.379 1.00 90.25 91 THR A C 1
ATOM 728 O O . THR A 1 91 ? 21.180 -9.673 -1.338 1.00 90.25 91 THR A O 1
ATOM 731 N N . TRP A 1 92 ? 19.135 -9.679 -0.426 1.00 90.75 92 TRP A N 1
ATOM 732 C CA . TRP A 1 92 ? 19.472 -10.492 0.755 1.00 90.75 92 TRP A CA 1
ATOM 733 C C . TRP A 1 92 ? 19.613 -12.002 0.466 1.00 90.75 92 TRP A C 1
ATOM 735 O O . TRP A 1 92 ? 19.430 -12.841 1.343 1.00 90.75 92 TRP A O 1
ATOM 745 N N . SER A 1 93 ? 19.959 -12.378 -0.770 1.00 88.44 93 SER A N 1
ATOM 746 C CA . SER A 1 93 ? 20.203 -13.760 -1.224 1.00 88.44 93 SER A CA 1
ATOM 747 C C . SER A 1 93 ? 19.024 -14.746 -1.133 1.00 88.44 93 SER A C 1
ATOM 749 O O . SER A 1 93 ? 19.148 -15.869 -1.629 1.00 88.44 93 SER A O 1
ATOM 751 N N . LYS A 1 94 ? 17.841 -14.331 -0.662 1.00 89.94 94 LYS A N 1
ATOM 752 C CA . LYS A 1 94 ? 16.561 -15.064 -0.752 1.00 89.94 94 LYS A CA 1
ATOM 753 C C . LYS A 1 94 ? 15.985 -15.001 -2.178 1.00 89.94 94 LYS A C 1
ATOM 755 O O . LYS A 1 94 ? 14.838 -14.634 -2.422 1.00 89.94 94 LYS A O 1
ATOM 760 N N . ARG A 1 95 ? 16.809 -15.372 -3.165 1.00 86.88 95 ARG A N 1
ATOM 761 C CA . ARG A 1 95 ? 16.559 -15.185 -4.607 1.00 86.88 95 ARG A CA 1
ATOM 762 C C . ARG A 1 95 ? 15.304 -15.895 -5.120 1.00 86.88 95 ARG A C 1
ATOM 764 O O . ARG A 1 95 ? 14.663 -15.393 -6.039 1.00 86.88 95 ARG A O 1
ATOM 771 N N . ALA A 1 96 ? 14.959 -17.051 -4.552 1.00 87.00 96 ALA A N 1
ATOM 772 C CA . ALA A 1 96 ? 13.740 -17.778 -4.911 1.00 87.00 96 ALA A CA 1
ATOM 773 C C . ALA A 1 96 ? 12.478 -17.030 -4.446 1.00 87.00 96 ALA A C 1
ATOM 775 O O . ALA A 1 96 ? 11.598 -16.776 -5.264 1.00 87.00 96 ALA A O 1
ATOM 776 N N . GLU A 1 97 ? 12.440 -16.601 -3.180 1.00 90.31 97 GLU A N 1
ATOM 777 C CA . GLU A 1 97 ? 11.349 -15.794 -2.613 1.00 90.31 97 GLU A CA 1
ATOM 778 C C . GLU A 1 97 ? 11.207 -14.455 -3.356 1.00 90.31 97 GLU A C 1
ATOM 780 O O . GLU A 1 97 ? 10.105 -14.072 -3.743 1.00 90.31 97 GLU A O 1
ATOM 785 N N . GLY A 1 98 ? 12.329 -13.777 -3.636 1.00 90.94 98 GLY A N 1
ATOM 786 C CA . GLY A 1 98 ? 12.339 -12.518 -4.384 1.00 90.94 98 GLY A CA 1
ATOM 787 C C . GLY A 1 98 ? 11.760 -12.655 -5.798 1.00 90.94 98 GLY A C 1
ATOM 788 O O . GLY A 1 98 ? 10.915 -11.857 -6.202 1.00 90.94 98 GLY A O 1
ATOM 789 N N . ARG A 1 99 ? 12.131 -13.715 -6.533 1.00 89.75 99 ARG A N 1
ATOM 790 C CA . ARG A 1 99 ? 11.528 -14.016 -7.844 1.00 89.75 99 ARG A CA 1
ATOM 791 C C . ARG A 1 99 ? 10.051 -14.382 -7.743 1.00 89.75 99 ARG A C 1
ATOM 793 O O . ARG A 1 99 ? 9.284 -13.940 -8.591 1.00 89.75 99 ARG A O 1
ATOM 800 N N . ALA A 1 100 ? 9.640 -15.144 -6.728 1.00 89.44 100 ALA A N 1
ATOM 801 C CA . ALA A 1 100 ? 8.232 -15.478 -6.517 1.00 89.44 100 ALA A CA 1
ATOM 802 C C . ALA A 1 100 ? 7.387 -14.208 -6.309 1.00 89.44 100 ALA A C 1
ATOM 804 O O . ALA A 1 100 ? 6.365 -14.042 -6.971 1.00 89.44 100 ALA A O 1
ATOM 805 N N . LYS A 1 101 ? 7.865 -13.253 -5.497 1.00 93.62 101 LYS A N 1
ATOM 806 C CA . LYS A 1 101 ? 7.197 -11.952 -5.321 1.00 93.62 101 LYS A CA 1
ATOM 807 C C . LYS A 1 101 ? 7.146 -11.127 -6.607 1.00 93.62 101 LYS A C 1
ATOM 809 O O . LYS A 1 101 ? 6.127 -10.496 -6.864 1.00 93.62 101 LYS A O 1
ATOM 814 N N . LEU A 1 102 ? 8.178 -11.185 -7.452 1.00 92.75 102 LEU A N 1
ATOM 815 C CA . LEU A 1 102 ? 8.151 -10.519 -8.758 1.00 92.75 102 LEU A CA 1
ATOM 816 C C . LEU A 1 102 ? 7.138 -11.165 -9.723 1.00 92.75 102 LEU A C 1
ATOM 818 O O . LEU A 1 102 ? 6.410 -10.452 -10.409 1.00 92.75 102 LEU A O 1
ATOM 822 N N . VAL A 1 103 ? 7.028 -12.499 -9.733 1.00 89.31 103 VAL A N 1
ATOM 823 C CA . VAL A 1 103 ? 5.984 -13.229 -10.482 1.00 89.31 103 VAL A CA 1
ATOM 824 C C . VAL A 1 103 ? 4.585 -12.851 -9.985 1.00 89.31 103 VAL A C 1
ATOM 826 O O . VAL A 1 103 ? 3.706 -12.594 -10.803 1.00 89.31 103 VAL A O 1
ATOM 829 N N . GLU A 1 104 ? 4.379 -12.719 -8.672 1.00 89.62 104 GLU A N 1
ATOM 830 C CA . GLU A 1 104 ? 3.111 -12.225 -8.120 1.00 89.62 104 GLU A CA 1
ATOM 831 C C . GLU A 1 104 ? 2.751 -10.803 -8.597 1.00 89.62 104 GLU A C 1
ATOM 833 O O . GLU A 1 104 ? 1.564 -10.498 -8.700 1.00 89.62 104 GLU A O 1
ATOM 838 N N . CYS A 1 105 ? 3.727 -9.937 -8.907 1.00 91.38 105 CYS A N 1
ATOM 839 C CA . CYS A 1 105 ? 3.459 -8.645 -9.552 1.00 91.38 105 CYS A CA 1
ATOM 840 C C . CYS A 1 105 ? 3.028 -8.818 -11.016 1.00 91.38 105 CYS A C 1
ATOM 842 O O . CYS A 1 105 ? 2.088 -8.159 -11.453 1.00 91.38 105 CYS A O 1
ATOM 844 N N . TYR A 1 106 ? 3.674 -9.715 -11.775 1.00 88.12 106 TYR A N 1
ATOM 845 C CA . TYR A 1 106 ? 3.295 -9.996 -13.169 1.00 88.12 106 TYR A CA 1
ATOM 846 C C . TYR A 1 106 ? 1.875 -10.543 -13.294 1.00 88.12 106 TYR A C 1
ATOM 848 O O . TYR A 1 106 ? 1.210 -10.274 -14.293 1.00 88.12 106 TYR A O 1
ATOM 856 N N . MET A 1 107 ? 1.389 -11.269 -12.283 1.00 86.94 107 MET A N 1
ATOM 857 C CA . MET A 1 107 ? 0.006 -11.745 -12.261 1.00 86.94 107 MET A CA 1
ATOM 858 C C . MET A 1 107 ? -0.991 -10.584 -12.390 1.00 86.94 107 MET A C 1
ATOM 860 O O . MET A 1 107 ? -1.975 -10.734 -13.098 1.00 86.94 107 MET A O 1
ATOM 864 N N . LEU A 1 108 ? -0.694 -9.397 -11.851 1.00 84.62 108 LEU A N 1
ATOM 865 C CA . LEU A 1 108 ? -1.546 -8.201 -11.963 1.00 84.62 108 LEU A CA 1
ATOM 866 C C . LEU A 1 108 ? -1.639 -7.624 -13.391 1.00 84.62 108 LEU A C 1
ATOM 868 O O . LEU A 1 108 ? -2.470 -6.762 -13.666 1.00 84.62 108 LEU A O 1
ATOM 872 N N . LEU A 1 109 ? -0.799 -8.087 -14.322 1.00 84.44 109 LEU A N 1
ATOM 873 C CA . LEU A 1 109 ? -0.865 -7.718 -15.739 1.00 84.44 109 LEU A CA 1
ATOM 874 C C . LEU A 1 109 ? -1.699 -8.703 -16.572 1.00 84.44 109 LEU A C 1
ATOM 876 O O . LEU A 1 109 ? -1.937 -8.431 -17.754 1.00 84.44 109 LEU A O 1
ATOM 880 N N . LEU A 1 110 ? -2.114 -9.838 -16.001 1.00 82.06 110 LEU A N 1
ATOM 881 C CA . LEU A 1 110 ? -2.897 -10.863 -16.691 1.00 82.06 110 LEU A CA 1
ATOM 882 C C . LEU A 1 110 ? -4.385 -10.479 -16.748 1.00 82.06 110 LEU A C 1
ATOM 884 O O . LEU A 1 110 ? -4.899 -9.857 -15.815 1.00 82.06 110 LEU A O 1
ATOM 888 N N . PRO A 1 111 ? -5.101 -10.845 -17.825 1.00 71.12 111 PRO A N 1
ATOM 889 C CA . PRO A 1 111 ? -6.526 -10.569 -17.934 1.00 71.12 111 PRO A CA 1
ATOM 890 C C . PRO A 1 111 ? -7.343 -11.425 -16.954 1.00 71.12 111 PRO A C 1
ATOM 892 O O . PRO A 1 111 ? -7.084 -12.613 -16.770 1.00 71.12 111 PRO A O 1
ATOM 895 N N . GLY A 1 112 ? -8.395 -10.832 -16.390 1.00 68.50 112 GLY A N 1
ATOM 896 C CA . GLY A 1 112 ? -9.427 -11.537 -15.629 1.00 68.50 112 GLY A CA 1
ATOM 897 C C . GLY A 1 112 ? -9.434 -11.243 -14.120 1.00 68.50 112 GLY A C 1
ATOM 898 O O . GLY A 1 112 ? -8.405 -10.908 -13.530 1.00 68.50 112 GLY A O 1
ATOM 899 N N . PRO A 1 113 ? -10.598 -11.416 -13.462 1.00 65.06 113 PRO A N 1
ATOM 900 C CA . PRO A 1 113 ? -10.865 -10.888 -12.119 1.00 65.06 113 PRO A CA 1
ATOM 901 C C . PRO A 1 113 ? -10.061 -11.556 -10.992 1.00 65.06 113 PRO A C 1
ATOM 903 O O . PRO A 1 113 ? -9.984 -11.015 -9.895 1.00 65.06 113 PRO A O 1
ATOM 906 N N . SER A 1 114 ? -9.449 -12.724 -11.236 1.00 67.75 114 SER A N 1
ATOM 907 C CA . SER A 1 114 ? -8.528 -13.362 -10.276 1.00 67.75 114 SER A CA 1
ATOM 908 C C . SER A 1 114 ? -7.167 -12.670 -10.171 1.00 67.75 114 SER A C 1
ATOM 910 O O . SER A 1 114 ? -6.406 -12.986 -9.260 1.00 67.75 114 SER A O 1
ATOM 912 N N . PHE A 1 115 ? -6.824 -11.831 -11.147 1.00 64.31 115 PHE A N 1
ATOM 913 C CA . PHE A 1 115 ? -5.451 -11.428 -11.430 1.00 64.31 115 PHE A CA 1
ATOM 914 C C . PHE A 1 115 ? -5.289 -9.915 -11.371 1.00 64.31 115 PHE A C 1
ATOM 916 O O . PHE A 1 115 ? -4.474 -9.418 -10.608 1.00 64.31 115 PHE A O 1
ATOM 923 N N . ASN A 1 116 ? -6.140 -9.199 -12.095 1.00 65.38 116 ASN A N 1
ATOM 924 C CA . ASN A 1 116 ? -6.347 -7.768 -11.955 1.00 65.38 116 ASN A CA 1
ATOM 925 C C . ASN A 1 116 ? -7.837 -7.588 -11.675 1.00 65.38 116 ASN A C 1
ATOM 927 O O . ASN A 1 116 ? -8.663 -7.963 -12.513 1.00 65.38 116 ASN A O 1
ATOM 931 N N . ARG A 1 117 ? -8.206 -7.056 -10.504 1.00 69.25 117 ARG A N 1
ATOM 932 C CA . ARG A 1 117 ? -9.610 -6.959 -10.053 1.00 69.25 117 ARG A CA 1
ATOM 933 C C . ARG A 1 117 ? -10.398 -5.850 -10.772 1.00 69.25 117 ARG A C 1
ATOM 935 O O . ARG A 1 117 ? -11.239 -5.191 -10.172 1.00 69.25 117 ARG A O 1
ATOM 942 N N . GLY A 1 118 ? -10.090 -5.604 -12.046 1.00 72.88 118 GLY A N 1
ATOM 943 C CA . GLY A 1 118 ? -10.553 -4.440 -12.797 1.00 72.88 118 GLY A CA 1
ATOM 944 C C . GLY A 1 118 ? -9.976 -3.126 -12.269 1.00 72.88 118 GLY A C 1
ATOM 945 O O . GLY A 1 118 ? -10.587 -2.086 -12.481 1.00 72.88 118 GLY A O 1
ATOM 946 N N . CYS A 1 119 ? -8.835 -3.163 -11.568 1.00 86.19 119 CYS A N 1
ATOM 947 C CA . CYS A 1 119 ? -8.235 -2.010 -10.905 1.00 86.19 119 CYS A CA 1
ATOM 948 C C . CYS A 1 119 ? -7.858 -0.948 -11.958 1.00 86.19 119 CYS A C 1
ATOM 950 O O . CYS A 1 119 ? -6.899 -1.175 -12.704 1.00 86.19 119 CYS A O 1
ATOM 952 N N . PRO A 1 120 ? -8.577 0.192 -12.064 1.00 90.44 120 PRO A N 1
ATOM 953 C CA . PRO A 1 120 ? -8.489 1.039 -13.255 1.00 90.44 120 PRO A CA 1
ATOM 954 C C . PRO A 1 120 ? -7.073 1.556 -13.495 1.00 90.44 120 PRO A C 1
ATOM 956 O O . PRO A 1 120 ? -6.535 1.392 -14.580 1.00 90.44 120 PRO A O 1
ATOM 959 N N . ILE A 1 121 ? -6.400 2.010 -12.438 1.00 92.31 121 ILE A N 1
ATOM 960 C CA . ILE A 1 121 ? -5.031 2.527 -12.510 1.00 92.31 121 ILE A CA 1
ATOM 961 C C . ILE A 1 121 ? -3.996 1.491 -12.998 1.00 92.31 121 ILE A C 1
ATOM 963 O O . ILE A 1 121 ? -3.029 1.859 -13.658 1.00 92.31 121 ILE A O 1
ATOM 967 N N . VAL A 1 122 ? -4.207 0.191 -12.739 1.00 92.00 122 VAL A N 1
ATOM 968 C CA . VAL A 1 122 ? -3.341 -0.889 -13.258 1.00 92.00 122 VAL A CA 1
ATOM 969 C C . VAL A 1 122 ? -3.529 -1.057 -14.768 1.00 92.00 122 VAL A C 1
ATOM 971 O O . VAL A 1 122 ? -2.586 -1.434 -15.460 1.00 92.00 122 VAL A O 1
ATOM 974 N N . ASN A 1 123 ? -4.727 -0.768 -15.286 1.00 89.94 123 ASN A N 1
ATOM 975 C CA . ASN A 1 123 ? -5.016 -0.774 -16.719 1.00 89.94 123 ASN A CA 1
ATOM 976 C C . ASN A 1 123 ? -4.493 0.502 -17.390 1.00 89.94 123 ASN A C 1
ATOM 978 O O . ASN A 1 123 ? -3.782 0.409 -18.390 1.00 89.94 123 ASN A O 1
ATOM 982 N N . ASP A 1 124 ? -4.785 1.662 -16.798 1.00 93.62 124 ASP A N 1
ATOM 983 C CA . ASP A 1 124 ? -4.379 2.983 -17.285 1.00 93.62 124 ASP A CA 1
ATOM 984 C C . ASP A 1 124 ? -2.845 3.072 -17.382 1.00 93.62 124 ASP A C 1
ATOM 986 O O . ASP A 1 124 ? -2.296 3.459 -18.411 1.00 93.62 124 ASP A O 1
ATOM 990 N N . HIS A 1 125 ? -2.126 2.599 -16.357 1.00 95.25 125 HIS A N 1
ATOM 991 C CA . HIS A 1 125 ? -0.657 2.633 -16.282 1.00 95.25 125 HIS A CA 1
ATOM 992 C C . HIS A 1 125 ? -0.003 1.256 -16.480 1.00 95.25 125 HIS A C 1
ATOM 994 O O . HIS A 1 125 ? 1.054 0.944 -15.916 1.00 95.25 125 HIS A O 1
ATOM 1000 N N . ARG A 1 126 ? -0.633 0.405 -17.303 1.00 92.44 126 ARG A N 1
ATOM 1001 C CA . ARG A 1 126 ? -0.180 -0.973 -17.559 1.00 92.44 126 ARG A CA 1
ATOM 1002 C C . ARG A 1 126 ? 1.200 -1.043 -18.209 1.00 92.44 126 ARG A C 1
ATOM 1004 O O . ARG A 1 126 ? 1.962 -1.964 -17.908 1.00 92.44 126 ARG A O 1
ATOM 1011 N N . GLU A 1 127 ? 1.536 -0.102 -19.098 1.00 93.06 127 GLU A N 1
ATOM 1012 C CA . GLU A 1 127 ? 2.859 -0.073 -19.735 1.00 93.06 127 GLU A CA 1
ATOM 1013 C C . GLU A 1 127 ? 3.958 0.281 -18.731 1.00 93.06 127 GLU A C 1
ATOM 1015 O O . GLU A 1 127 ? 5.007 -0.356 -18.752 1.00 93.06 127 GLU A O 1
ATOM 1020 N N . ALA A 1 128 ? 3.713 1.237 -17.831 1.00 96.12 128 ALA A N 1
ATOM 1021 C CA . ALA A 1 128 ? 4.641 1.633 -16.775 1.00 96.12 128 ALA A CA 1
ATOM 1022 C C . ALA A 1 128 ? 4.941 0.483 -15.811 1.00 96.12 128 ALA A C 1
ATOM 1024 O O . ALA A 1 128 ? 6.110 0.184 -15.553 1.00 96.12 128 ALA A O 1
ATOM 1025 N N . LEU A 1 129 ? 3.891 -0.191 -15.322 1.00 94.25 129 LEU A N 1
ATOM 1026 C CA . LEU A 1 129 ? 4.052 -1.345 -14.443 1.00 94.25 129 LEU A CA 1
ATOM 1027 C C . LEU A 1 129 ? 4.821 -2.455 -15.165 1.00 94.25 129 LEU A C 1
ATOM 1029 O O . LEU A 1 129 ? 5.851 -2.897 -14.663 1.00 94.25 129 LEU A O 1
ATOM 1033 N N . ARG A 1 130 ? 4.392 -2.848 -16.373 1.00 93.19 130 ARG A N 1
ATOM 1034 C CA . ARG A 1 130 ? 5.098 -3.859 -17.173 1.00 93.19 130 ARG A CA 1
ATOM 1035 C C . ARG A 1 130 ? 6.568 -3.506 -17.384 1.00 93.19 130 ARG A C 1
ATOM 1037 O O . ARG A 1 130 ? 7.425 -4.338 -17.120 1.00 93.19 130 ARG A O 1
ATOM 1044 N N . TYR A 1 131 ? 6.854 -2.288 -17.832 1.00 93.94 131 TYR A N 1
ATOM 1045 C CA . TYR A 1 131 ? 8.210 -1.806 -18.069 1.00 93.94 131 TYR A CA 1
ATOM 1046 C C . TYR A 1 131 ? 9.095 -1.948 -16.823 1.00 93.94 131 TYR A C 1
ATOM 1048 O O . TYR A 1 131 ? 10.244 -2.386 -16.928 1.00 93.94 131 TYR A O 1
ATOM 1056 N N . LEU A 1 132 ? 8.562 -1.622 -15.641 1.00 95.25 132 LEU A N 1
ATOM 1057 C CA . LEU A 1 132 ? 9.295 -1.744 -14.387 1.00 95.25 132 LEU A CA 1
ATOM 1058 C C . LEU A 1 132 ? 9.512 -3.211 -13.981 1.00 95.25 132 LEU A C 1
ATOM 1060 O O . LEU A 1 132 ? 10.608 -3.553 -13.528 1.00 95.25 132 LEU A O 1
ATOM 1064 N N . LEU A 1 133 ? 8.517 -4.087 -14.161 1.00 93.62 133 LEU A N 1
ATOM 1065 C CA . LEU A 1 133 ? 8.666 -5.521 -13.882 1.00 93.62 133 LEU A CA 1
ATOM 1066 C C . LEU A 1 133 ? 9.665 -6.183 -14.845 1.00 93.62 133 LEU A C 1
ATOM 1068 O O . LEU A 1 133 ? 10.556 -6.899 -14.380 1.00 93.62 133 LEU A O 1
ATOM 1072 N N . ASP A 1 134 ? 9.571 -5.889 -16.148 1.00 92.31 134 ASP A N 1
ATOM 1073 C CA . ASP A 1 134 ? 10.471 -6.391 -17.197 1.00 92.31 134 ASP A CA 1
ATOM 1074 C C . ASP A 1 134 ? 11.921 -5.944 -16.903 1.00 92.31 134 ASP A C 1
ATOM 1076 O O . ASP A 1 134 ? 12.841 -6.767 -16.848 1.00 92.31 134 ASP A O 1
ATOM 1080 N N . SER A 1 135 ? 12.118 -4.655 -16.587 1.00 91.44 135 SER A N 1
ATOM 1081 C CA . SER A 1 135 ? 13.427 -4.089 -16.214 1.00 91.44 135 SER A CA 1
ATOM 1082 C C . SER A 1 135 ? 13.989 -4.698 -14.924 1.00 91.44 135 SER A C 1
ATOM 1084 O O . SER A 1 135 ? 15.182 -4.984 -14.837 1.00 91.44 135 SER A O 1
ATOM 1086 N N . THR A 1 136 ? 13.144 -4.928 -13.914 1.00 92.56 136 THR A N 1
ATOM 1087 C CA . THR A 1 136 ? 13.570 -5.531 -12.639 1.00 92.56 136 THR A CA 1
ATOM 1088 C C . THR A 1 136 ? 13.940 -7.003 -12.810 1.00 92.56 136 THR A C 1
ATOM 1090 O O . THR A 1 136 ? 14.938 -7.451 -12.243 1.00 92.56 136 THR A O 1
ATOM 1093 N N . TRP A 1 137 ? 13.183 -7.752 -13.618 1.00 89.88 137 TRP A N 1
ATOM 1094 C CA . TRP A 1 137 ? 13.473 -9.155 -13.913 1.00 89.88 137 TRP A CA 1
ATOM 1095 C C . TRP A 1 137 ? 14.806 -9.307 -14.652 1.00 89.88 137 TRP A C 1
ATOM 1097 O O . TRP A 1 137 ? 15.638 -10.130 -14.259 1.00 89.88 137 TRP A O 1
ATOM 1107 N N . ALA A 1 138 ? 15.051 -8.462 -15.662 1.00 85.25 138 ALA A N 1
ATOM 1108 C CA . ALA A 1 138 ? 16.338 -8.395 -16.346 1.00 85.25 138 ALA A CA 1
ATOM 1109 C C . ALA A 1 138 ? 17.486 -8.134 -15.355 1.00 85.25 138 ALA A C 1
ATOM 1111 O O . ALA A 1 138 ? 18.430 -8.921 -15.309 1.00 85.25 138 ALA A O 1
ATOM 1112 N N . SER A 1 139 ? 17.376 -7.117 -14.491 1.00 86.12 139 SER A N 1
ATOM 1113 C CA . SER A 1 139 ? 18.386 -6.828 -13.458 1.00 86.12 139 SER A CA 1
ATOM 1114 C C . SER A 1 139 ? 18.663 -8.029 -12.539 1.00 86.12 139 SER A C 1
ATOM 1116 O O . SER A 1 139 ? 19.824 -8.373 -12.308 1.00 86.12 139 SER A O 1
ATOM 1118 N N . MET A 1 140 ? 17.626 -8.738 -12.070 1.00 86.19 140 MET A N 1
ATOM 1119 C CA . MET A 1 140 ? 17.798 -9.947 -11.250 1.00 86.19 140 MET A CA 1
ATOM 1120 C C . MET A 1 140 ? 18.595 -11.041 -11.978 1.00 86.19 140 MET A C 1
ATOM 1122 O O . MET A 1 140 ? 19.529 -11.610 -11.402 1.00 86.19 140 MET A O 1
ATOM 1126 N N . CYS A 1 141 ? 18.270 -11.314 -13.246 1.00 80.56 141 CYS A N 1
ATOM 1127 C CA . CYS A 1 141 ? 18.939 -12.333 -14.066 1.00 80.56 141 CYS A CA 1
ATOM 1128 C C . CYS A 1 141 ? 20.424 -12.032 -14.336 1.00 80.56 141 CYS A C 1
ATOM 1130 O O . CYS A 1 141 ? 21.185 -12.934 -14.695 1.00 80.56 141 CYS A O 1
ATOM 1132 N N . LEU A 1 142 ? 20.849 -10.780 -14.156 1.00 74.50 142 LEU A N 1
ATOM 1133 C CA . LEU A 1 142 ? 22.227 -10.331 -14.350 1.00 74.50 142 LEU A CA 1
ATOM 1134 C C . LEU A 1 142 ? 23.028 -10.386 -13.046 1.00 74.50 142 LEU A C 1
ATOM 1136 O O . LEU A 1 142 ? 24.087 -11.011 -13.008 1.00 74.50 142 LEU A O 1
ATOM 1140 N N . VAL A 1 143 ? 22.463 -9.874 -11.946 1.00 70.50 143 VAL A N 1
ATOM 1141 C CA . VAL A 1 143 ? 23.060 -9.893 -10.591 1.00 70.50 143 VAL A CA 1
ATOM 1142 C C . VAL A 1 143 ? 23.346 -11.318 -10.074 1.00 70.50 143 VAL A C 1
ATOM 1144 O O . VAL A 1 143 ? 24.125 -11.516 -9.139 1.00 70.50 143 VAL A O 1
ATOM 1147 N N . GLN A 1 144 ? 22.761 -12.358 -10.680 1.00 61.59 144 GLN A N 1
ATOM 1148 C CA . GLN A 1 144 ? 23.062 -13.750 -10.322 1.00 61.59 144 GLN A CA 1
ATOM 1149 C C . GLN A 1 144 ? 24.513 -14.178 -10.662 1.00 61.59 144 GLN A C 1
ATOM 1151 O O . GLN A 1 144 ? 24.966 -15.208 -10.155 1.00 61.59 144 GLN A O 1
ATOM 1156 N N . ARG A 1 145 ? 25.252 -13.412 -11.480 1.00 59.19 145 ARG A N 1
ATOM 1157 C CA . ARG A 1 145 ? 26.549 -13.798 -12.068 1.00 59.19 145 ARG A CA 1
ATOM 1158 C C . ARG A 1 145 ? 27.738 -13.279 -11.263 1.00 59.19 145 ARG A C 1
ATOM 1160 O O . ARG A 1 145 ? 27.979 -12.082 -11.205 1.00 59.19 145 ARG A O 1
ATOM 1167 N N . LYS A 1 146 ? 28.526 -14.200 -10.699 1.00 44.19 146 LYS A N 1
ATOM 1168 C CA . LYS A 1 146 ? 29.836 -13.915 -10.073 1.00 44.19 146 LYS A CA 1
ATOM 1169 C C . LYS A 1 146 ? 31.041 -14.391 -10.901 1.00 44.19 146 LYS A C 1
ATOM 1171 O O . LYS A 1 146 ? 32.163 -14.318 -10.415 1.00 44.19 146 LYS A O 1
ATOM 1176 N N . GLN A 1 147 ? 30.830 -14.903 -12.116 1.00 43.19 147 GLN A N 1
ATOM 1177 C CA . GLN A 1 147 ? 31.900 -15.412 -12.982 1.00 43.19 147 GLN A CA 1
ATOM 1178 C C . GLN A 1 147 ? 31.862 -14.755 -14.370 1.00 43.19 147 GLN A C 1
ATOM 1180 O O . GLN A 1 147 ? 30.770 -14.599 -14.927 1.00 43.19 147 GLN A O 1
ATOM 1185 N N . PRO A 1 148 ? 33.029 -14.407 -14.949 1.00 40.34 148 PRO A N 1
ATOM 1186 C CA . PRO A 1 148 ? 33.134 -13.863 -16.297 1.00 40.34 148 PRO A CA 1
ATOM 1187 C C . PRO A 1 148 ? 32.964 -14.982 -17.333 1.00 40.34 148 PRO A C 1
ATOM 1189 O O . PRO A 1 148 ? 33.930 -15.580 -17.797 1.00 40.34 148 PRO A O 1
ATOM 1192 N N . CYS A 1 149 ? 31.715 -15.276 -17.688 1.00 44.06 149 CYS A N 1
ATOM 1193 C CA . CYS A 1 149 ? 31.394 -16.110 -18.846 1.00 44.06 149 CYS A CA 1
ATOM 1194 C C . CYS A 1 149 ? 31.287 -15.226 -20.097 1.00 44.06 149 CYS A C 1
ATOM 1196 O O . CYS A 1 149 ? 30.742 -14.121 -20.043 1.00 44.06 149 CYS A O 1
ATOM 1198 N N . THR A 1 150 ? 31.821 -15.702 -21.219 1.00 46.81 150 THR A N 1
ATOM 1199 C CA . THR A 1 150 ? 31.929 -14.948 -22.473 1.00 46.81 150 THR A CA 1
ATOM 1200 C C . THR A 1 150 ? 30.581 -14.802 -23.187 1.00 46.81 150 THR A C 1
ATOM 1202 O O . THR A 1 150 ? 30.128 -15.738 -23.844 1.00 46.81 150 THR A O 1
ATOM 1205 N N . GLY A 1 151 ? 29.987 -13.606 -23.112 1.00 55.44 151 GLY A N 1
ATOM 1206 C CA . GLY A 1 151 ? 28.811 -13.187 -23.892 1.00 55.44 151 GLY A CA 1
ATOM 1207 C C . GLY A 1 151 ? 27.484 -13.201 -23.125 1.00 55.44 151 GLY A C 1
ATOM 1208 O O . GLY A 1 151 ? 27.376 -13.824 -22.071 1.00 55.44 151 GLY A O 1
ATOM 1209 N N . ILE A 1 152 ? 26.472 -12.493 -23.651 1.00 60.97 152 ILE A N 1
ATOM 1210 C CA . ILE A 1 152 ? 25.069 -12.583 -23.209 1.00 60.97 152 ILE A CA 1
ATOM 1211 C C . ILE A 1 152 ? 24.444 -13.816 -23.856 1.00 60.97 152 ILE A C 1
ATOM 1213 O O . ILE A 1 152 ? 24.516 -13.975 -25.071 1.00 60.97 152 ILE A O 1
ATOM 1217 N N . ASP A 1 153 ? 23.781 -14.651 -23.066 1.00 68.69 153 ASP A N 1
ATOM 1218 C CA . ASP A 1 153 ? 22.957 -15.731 -23.604 1.00 68.69 153 ASP A CA 1
ATOM 1219 C C . ASP A 1 153 ? 21.778 -15.154 -24.432 1.00 68.69 153 ASP A C 1
ATOM 1221 O O . ASP A 1 153 ? 21.076 -14.250 -23.944 1.00 68.69 153 ASP A O 1
ATOM 1225 N N . PRO A 1 154 ? 21.565 -15.640 -25.674 1.00 71.25 154 PRO A N 1
ATOM 1226 C CA . PRO A 1 154 ? 20.633 -15.065 -26.639 1.00 71.25 154 PRO A CA 1
ATOM 1227 C C . PRO A 1 154 ? 19.223 -14.757 -26.129 1.00 71.25 154 PRO A C 1
ATOM 1229 O O . PRO A 1 154 ? 18.689 -13.714 -26.496 1.00 71.25 154 PRO A O 1
ATOM 1232 N N . VAL A 1 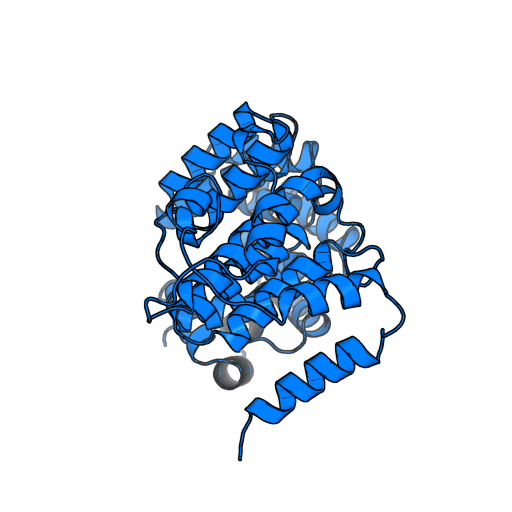155 ? 18.612 -15.587 -25.275 1.00 73.94 155 VAL A N 1
ATOM 1233 C CA . VAL A 1 155 ? 17.195 -15.385 -24.890 1.00 73.94 155 VAL A CA 1
ATOM 1234 C C . VAL A 1 155 ? 17.014 -14.148 -23.996 1.00 73.94 155 VAL A C 1
ATOM 1236 O O . VAL A 1 155 ? 15.988 -13.475 -24.057 1.00 73.94 155 VAL A O 1
ATOM 1239 N N . LEU A 1 156 ? 18.024 -13.789 -23.195 1.00 75.06 156 LEU A N 1
ATOM 1240 C CA . LEU A 1 156 ? 17.995 -12.615 -22.311 1.00 75.06 156 LEU A CA 1
ATOM 1241 C C . LEU A 1 156 ? 18.420 -11.375 -23.084 1.00 75.06 156 LEU A C 1
ATOM 1243 O O . LEU A 1 156 ? 17.882 -10.302 -22.833 1.00 75.06 156 LEU A O 1
ATOM 1247 N N . ALA A 1 157 ? 19.317 -11.522 -24.062 1.00 73.31 157 ALA A N 1
ATOM 1248 C CA . ALA A 1 157 ? 19.568 -10.472 -25.040 1.00 73.31 157 ALA A CA 1
ATOM 1249 C C . ALA A 1 157 ? 18.287 -10.138 -25.834 1.00 73.31 157 ALA A C 1
ATOM 1251 O O . ALA A 1 157 ? 17.947 -8.960 -25.958 1.00 73.31 157 ALA A O 1
ATOM 1252 N N . GLU A 1 158 ? 17.538 -11.152 -26.287 1.00 79.38 158 GLU A N 1
ATOM 1253 C CA . GLU A 1 158 ? 16.230 -10.990 -26.933 1.00 79.38 158 GLU A CA 1
ATOM 1254 C C . GLU A 1 158 ? 15.231 -10.331 -25.972 1.00 79.38 158 GLU A C 1
ATOM 1256 O O . GLU A 1 158 ? 14.691 -9.274 -26.295 1.00 79.38 158 GLU A O 1
ATOM 1261 N N . PHE A 1 159 ? 15.037 -10.871 -24.763 1.00 81.44 159 PHE A N 1
ATOM 1262 C CA . PHE A 1 159 ? 14.116 -10.310 -23.769 1.00 81.44 159 PHE A CA 1
ATOM 1263 C C . PHE A 1 159 ? 14.418 -8.839 -23.454 1.00 81.44 159 PHE A C 1
ATOM 1265 O O . PHE A 1 159 ? 13.526 -7.999 -23.573 1.00 81.44 159 PHE A O 1
ATOM 1272 N N . ILE A 1 160 ? 15.676 -8.500 -23.144 1.00 81.19 160 ILE A N 1
ATOM 1273 C CA . ILE A 1 160 ? 16.113 -7.120 -22.877 1.00 81.19 160 ILE A CA 1
ATOM 1274 C C . ILE A 1 160 ? 15.860 -6.216 -24.093 1.00 81.19 160 ILE A C 1
ATOM 1276 O O . ILE A 1 160 ? 15.502 -5.051 -23.919 1.00 81.19 160 ILE A O 1
ATOM 1280 N N . SER A 1 161 ? 15.993 -6.728 -25.323 1.00 81.31 161 SER A N 1
ATOM 1281 C CA . SER A 1 161 ? 15.681 -5.957 -26.536 1.00 81.31 161 SER A CA 1
ATOM 1282 C C . SER A 1 161 ? 14.189 -5.621 -26.685 1.00 81.31 161 SER A C 1
ATOM 1284 O O . SER A 1 161 ? 13.861 -4.616 -27.312 1.00 81.31 161 SER A O 1
ATOM 1286 N N . THR A 1 162 ? 13.287 -6.392 -26.060 1.00 85.44 162 THR A N 1
ATOM 1287 C CA . THR A 1 162 ? 11.839 -6.098 -26.055 1.00 85.44 162 THR A CA 1
ATOM 1288 C C . THR A 1 162 ? 11.430 -4.995 -25.071 1.00 85.44 162 THR A C 1
ATOM 1290 O O . THR A 1 162 ? 10.314 -4.477 -25.163 1.00 85.44 162 THR A O 1
ATOM 1293 N N . ILE A 1 163 ? 12.311 -4.602 -24.143 1.00 86.56 163 ILE A N 1
ATOM 1294 C CA . ILE A 1 163 ? 12.019 -3.571 -23.142 1.00 86.56 163 ILE A CA 1
ATOM 1295 C C . ILE A 1 163 ? 12.120 -2.186 -23.801 1.00 86.56 163 ILE A C 1
ATOM 1297 O O . ILE A 1 163 ? 13.208 -1.714 -24.142 1.00 86.56 163 ILE A O 1
ATOM 1301 N N . LYS A 1 164 ? 10.975 -1.504 -23.958 1.00 86.94 164 LYS A N 1
ATOM 1302 C CA . LYS A 1 164 ? 10.910 -0.111 -24.437 1.00 86.94 164 LYS A CA 1
ATOM 1303 C C . LYS A 1 164 ? 11.784 0.795 -23.545 1.00 86.94 164 LYS A C 1
ATOM 1305 O O . LYS A 1 164 ? 11.584 0.782 -22.334 1.00 86.94 164 LYS A O 1
ATOM 1310 N N . PRO A 1 165 ? 12.712 1.618 -24.070 1.00 87.88 165 PRO A N 1
ATOM 1311 C CA . PRO A 1 165 ? 13.490 2.544 -23.239 1.00 87.88 165 PRO A CA 1
ATOM 1312 C C . PRO A 1 165 ? 12.600 3.579 -22.535 1.00 87.88 165 PRO A C 1
ATOM 1314 O O . PRO A 1 165 ? 11.677 4.102 -23.160 1.00 87.88 165 PRO A O 1
ATOM 1317 N N . TYR A 1 166 ? 12.920 3.959 -21.290 1.00 90.38 166 TYR A N 1
ATOM 1318 C CA . TYR A 1 166 ? 12.134 4.917 -20.485 1.00 90.38 166 TYR A CA 1
ATOM 1319 C C . TYR A 1 166 ? 11.708 6.179 -21.254 1.00 90.38 166 TYR A C 1
ATOM 1321 O O . TYR A 1 166 ? 10.553 6.599 -21.205 1.00 90.38 166 TYR A O 1
ATOM 1329 N N . ASN A 1 167 ? 12.633 6.769 -22.018 1.00 89.81 167 ASN A N 1
ATOM 1330 C CA . ASN A 1 167 ? 12.389 8.006 -22.762 1.00 89.81 167 ASN A CA 1
ATOM 1331 C C . ASN A 1 167 ? 11.338 7.857 -23.880 1.00 89.81 167 ASN A C 1
ATOM 1333 O O . ASN A 1 167 ? 10.772 8.866 -24.295 1.00 89.81 167 ASN A O 1
ATOM 1337 N N . THR A 1 168 ? 11.029 6.632 -24.318 1.00 92.06 168 THR A N 1
ATOM 1338 C CA . THR A 1 168 ? 10.004 6.334 -25.338 1.00 92.06 168 THR A CA 1
ATOM 1339 C C . THR A 1 168 ? 8.595 6.145 -24.769 1.00 92.06 168 THR A C 1
ATOM 1341 O O . THR A 1 168 ? 7.634 6.135 -25.531 1.00 92.06 168 THR A O 1
ATOM 1344 N N . LEU A 1 169 ? 8.445 6.022 -23.444 1.00 93.94 169 LEU A N 1
ATOM 1345 C CA . LEU A 1 169 ? 7.134 5.870 -22.809 1.00 93.94 169 LEU A CA 1
ATOM 1346 C C . LEU A 1 169 ? 6.290 7.165 -22.920 1.00 93.94 169 LEU A C 1
ATOM 1348 O O . LEU A 1 169 ? 6.862 8.264 -22.901 1.00 93.94 169 LEU A O 1
ATOM 1352 N N . PRO A 1 170 ? 4.947 7.078 -22.982 1.00 96.44 170 PRO A N 1
ATOM 1353 C CA . PRO A 1 170 ? 4.054 8.234 -22.839 1.00 96.44 170 PRO A CA 1
ATOM 1354 C C . PRO A 1 170 ? 4.264 8.994 -21.515 1.00 96.44 170 PRO A C 1
ATOM 1356 O O . PRO A 1 170 ? 4.817 8.446 -20.560 1.00 96.44 170 PRO A O 1
ATOM 1359 N N . LEU A 1 171 ? 3.827 10.258 -21.440 1.00 97.12 171 LEU A N 1
ATOM 1360 C CA . LEU A 1 171 ? 4.055 11.118 -20.263 1.00 97.12 171 LEU A CA 1
ATOM 1361 C C . LEU A 1 171 ? 3.395 10.568 -18.988 1.00 97.12 171 LEU A C 1
ATOM 1363 O O . LEU A 1 171 ? 4.041 10.528 -17.945 1.00 97.12 171 LEU A O 1
ATOM 1367 N N . GLU A 1 172 ? 2.172 10.053 -19.099 1.00 96.56 172 GLU A N 1
ATOM 1368 C CA . GLU A 1 172 ? 1.437 9.364 -18.026 1.00 96.56 172 GLU A CA 1
ATOM 1369 C C . GLU A 1 172 ? 2.216 8.154 -17.486 1.00 96.56 172 GLU A C 1
ATOM 1371 O O . GLU A 1 172 ? 2.474 8.039 -16.289 1.00 96.56 172 GLU A O 1
ATOM 1376 N N . GLN A 1 173 ? 2.712 7.301 -18.387 1.00 97.06 173 GLN A N 1
ATOM 1377 C CA . GLN A 1 173 ? 3.489 6.114 -18.024 1.00 97.06 173 GLN A CA 1
ATOM 1378 C C . GLN A 1 173 ? 4.843 6.499 -17.392 1.00 97.06 173 GLN A C 1
ATOM 1380 O O . GLN A 1 173 ? 5.319 5.843 -16.466 1.00 97.06 173 GLN A O 1
ATOM 1385 N N . LYS A 1 174 ? 5.467 7.598 -17.845 1.00 97.44 174 LYS A N 1
ATOM 1386 C CA . LYS A 1 174 ? 6.660 8.174 -17.199 1.00 97.44 174 LYS A CA 1
ATOM 1387 C C . LYS A 1 174 ? 6.344 8.679 -15.792 1.00 97.44 174 LYS A C 1
ATOM 1389 O O . LYS A 1 174 ? 7.119 8.403 -14.878 1.00 97.44 174 LYS A O 1
ATOM 1394 N N . ALA A 1 175 ? 5.224 9.377 -15.607 1.00 97.88 175 ALA A N 1
ATOM 1395 C CA . ALA A 1 175 ? 4.762 9.849 -14.304 1.00 97.88 175 ALA A CA 1
ATOM 1396 C C . ALA A 1 175 ? 4.574 8.680 -13.323 1.00 97.88 175 ALA A C 1
ATOM 1398 O O . ALA A 1 175 ? 5.110 8.720 -12.215 1.00 97.88 175 ALA A O 1
ATOM 1399 N N . ALA A 1 176 ? 3.944 7.592 -13.773 1.00 97.19 176 ALA A N 1
ATOM 1400 C CA . ALA A 1 176 ? 3.790 6.369 -12.992 1.00 97.19 176 ALA A CA 1
ATOM 1401 C C . ALA A 1 176 ? 5.133 5.767 -12.547 1.00 97.19 176 ALA A C 1
ATOM 1403 O O . ALA A 1 176 ? 5.326 5.504 -11.360 1.00 97.19 176 ALA A O 1
ATOM 1404 N N . VAL A 1 177 ? 6.103 5.623 -13.460 1.00 96.44 177 VAL A N 1
ATOM 1405 C CA . VAL A 1 177 ? 7.452 5.130 -13.116 1.00 96.44 177 VAL A CA 1
ATOM 1406 C C . VAL A 1 177 ? 8.181 6.063 -12.133 1.00 96.44 177 VAL A C 1
ATOM 1408 O O . VAL A 1 177 ? 8.946 5.579 -11.302 1.00 96.44 177 VAL A O 1
ATOM 1411 N N . LEU A 1 178 ? 7.950 7.383 -12.173 1.00 96.81 178 LEU A N 1
ATOM 1412 C CA . LEU A 1 178 ? 8.527 8.313 -11.189 1.00 96.81 178 LEU A CA 1
ATOM 1413 C C . LEU A 1 178 ? 7.929 8.127 -9.788 1.00 96.81 178 LEU A C 1
ATOM 1415 O O . LEU A 1 178 ? 8.677 8.149 -8.814 1.00 96.81 178 LEU A O 1
ATOM 1419 N N . VAL A 1 179 ? 6.617 7.915 -9.657 1.00 95.19 179 VAL A N 1
ATOM 1420 C CA . VAL A 1 179 ? 6.007 7.652 -8.337 1.00 95.19 179 VAL A CA 1
ATOM 1421 C C . VAL A 1 179 ? 6.399 6.273 -7.806 1.00 95.19 179 VAL A C 1
ATOM 1423 O O . VAL A 1 179 ? 6.665 6.141 -6.611 1.00 95.19 179 VAL A O 1
ATOM 1426 N N . MET A 1 180 ? 6.536 5.274 -8.686 1.00 94.31 180 MET A N 1
ATOM 1427 C CA . MET A 1 180 ? 7.131 3.977 -8.341 1.00 94.31 180 MET A CA 1
ATOM 1428 C C . MET A 1 180 ? 8.537 4.148 -7.757 1.00 94.31 180 MET A C 1
ATOM 1430 O O . MET A 1 180 ? 8.797 3.657 -6.666 1.00 94.31 180 MET A O 1
ATOM 1434 N N . GLU A 1 181 ? 9.417 4.889 -8.437 1.00 94.94 181 GLU A N 1
ATOM 1435 C CA . GLU A 1 181 ? 10.769 5.225 -7.964 1.00 94.94 181 GLU A CA 1
ATOM 1436 C C . GLU A 1 181 ? 10.737 5.947 -6.606 1.00 94.94 181 GLU A C 1
ATOM 1438 O O . GLU A 1 181 ? 11.490 5.601 -5.695 1.00 94.94 181 GLU A O 1
ATOM 1443 N N . GLY A 1 182 ? 9.791 6.876 -6.426 1.00 93.94 182 GLY A N 1
ATOM 1444 C CA . GLY A 1 182 ? 9.574 7.596 -5.170 1.00 93.94 182 GLY A CA 1
ATOM 1445 C C . GLY A 1 182 ? 9.161 6.710 -3.990 1.00 93.94 182 GLY A C 1
ATOM 1446 O O . GLY A 1 182 ? 9.422 7.062 -2.844 1.00 93.94 182 GLY A O 1
ATOM 1447 N N . ARG A 1 183 ? 8.568 5.531 -4.221 1.00 90.25 183 ARG A N 1
ATOM 1448 C CA . ARG A 1 183 ? 8.266 4.572 -3.139 1.00 90.25 183 ARG A CA 1
ATOM 1449 C C . ARG A 1 183 ? 9.491 3.813 -2.617 1.00 90.25 183 ARG A C 1
ATOM 1451 O O . ARG A 1 183 ? 9.381 3.169 -1.575 1.00 90.25 183 ARG A O 1
ATOM 1458 N N . PHE A 1 184 ? 10.628 3.891 -3.309 1.00 89.75 184 PHE A N 1
ATOM 1459 C CA . PHE A 1 184 ? 11.900 3.287 -2.894 1.00 89.75 184 PHE A CA 1
ATOM 1460 C C . PHE A 1 184 ? 12.872 4.316 -2.302 1.00 89.75 184 PHE A C 1
ATOM 1462 O O . PHE A 1 184 ? 13.845 3.926 -1.658 1.00 89.75 184 PHE A O 1
ATOM 1469 N N . SER A 1 185 ? 12.612 5.610 -2.504 1.00 90.75 185 SER A N 1
ATOM 1470 C CA . SER A 1 185 ? 13.452 6.697 -2.011 1.00 90.75 185 SER A CA 1
ATOM 1471 C C . SER A 1 185 ? 13.198 7.069 -0.551 1.00 90.75 185 SER A C 1
ATOM 1473 O O . SER A 1 185 ? 12.234 6.637 0.085 1.00 90.75 185 SER A O 1
ATOM 1475 N N . ASP A 1 186 ? 14.056 7.952 -0.048 1.00 90.94 186 ASP A N 1
ATOM 1476 C CA . ASP A 1 186 ? 13.840 8.695 1.187 1.00 90.94 186 ASP A CA 1
ATOM 1477 C C . ASP A 1 186 ? 12.630 9.652 1.108 1.00 90.94 186 ASP A C 1
ATOM 1479 O O . ASP A 1 186 ? 11.902 9.729 0.107 1.00 90.94 186 ASP A O 1
ATOM 1483 N N . ASP A 1 187 ? 12.387 10.376 2.205 1.00 91.44 187 ASP A N 1
ATOM 1484 C CA . ASP A 1 187 ? 11.200 11.213 2.328 1.00 91.44 187 ASP A CA 1
ATOM 1485 C C . ASP A 1 187 ? 11.165 12.351 1.291 1.00 91.44 187 ASP A C 1
ATOM 1487 O O . ASP A 1 187 ? 10.127 12.561 0.659 1.00 91.44 187 ASP A O 1
ATOM 1491 N N . GLU A 1 188 ? 12.303 13.008 1.052 1.00 93.62 188 GLU A N 1
ATOM 1492 C CA . GLU A 1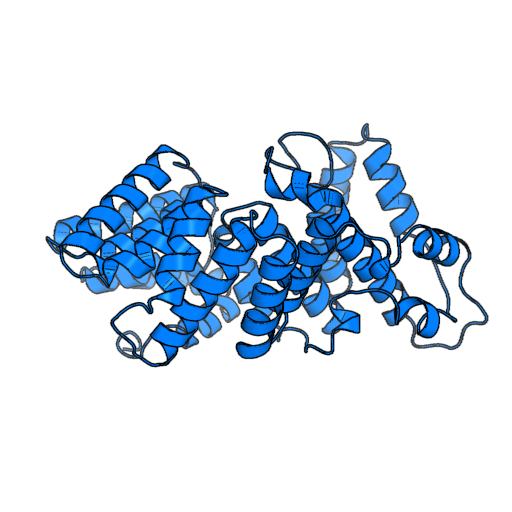 188 ? 12.450 14.104 0.086 1.00 93.62 188 GLU A CA 1
ATOM 1493 C C . GLU A 1 188 ? 12.500 13.625 -1.372 1.00 93.62 188 GLU A C 1
ATOM 1495 O O . GLU A 1 188 ? 12.012 14.309 -2.279 1.00 93.62 188 GLU A O 1
ATOM 1500 N N . GLY A 1 189 ? 13.063 12.442 -1.632 1.00 94.81 189 GLY A N 1
ATOM 1501 C CA . GLY A 1 189 ? 13.014 11.795 -2.939 1.00 94.81 189 GLY A CA 1
ATOM 1502 C C . GLY A 1 189 ? 11.576 11.562 -3.400 1.00 94.81 189 GLY A C 1
ATOM 1503 O O . GLY A 1 189 ? 11.241 11.916 -4.534 1.00 94.81 189 GLY A O 1
ATOM 1504 N N . LEU A 1 190 ? 10.704 11.080 -2.504 1.00 96.00 190 LEU A N 1
ATOM 1505 C CA . LEU A 1 190 ? 9.306 10.793 -2.830 1.00 96.00 190 LEU A CA 1
ATOM 1506 C C . LEU A 1 190 ? 8.564 12.084 -3.182 1.00 96.00 190 LEU A C 1
ATOM 1508 O O . LEU A 1 190 ? 7.963 12.160 -4.252 1.00 96.00 190 LEU A O 1
ATOM 1512 N N . LEU A 1 191 ? 8.668 13.124 -2.346 1.00 97.25 191 LEU A N 1
ATOM 1513 C CA . LEU A 1 191 ? 8.047 14.431 -2.609 1.00 97.25 191 LEU A CA 1
ATOM 1514 C C . LEU A 1 191 ? 8.477 15.009 -3.963 1.00 97.25 191 LEU A C 1
ATOM 1516 O O . LEU A 1 191 ? 7.647 15.458 -4.757 1.00 97.25 191 LEU A O 1
ATOM 1520 N N . ARG A 1 192 ? 9.782 14.974 -4.253 1.00 97.62 192 ARG A N 1
ATOM 1521 C CA . ARG A 1 192 ? 10.366 15.485 -5.500 1.00 97.62 192 ARG A CA 1
ATOM 1522 C C . ARG A 1 192 ? 9.871 14.717 -6.724 1.00 97.62 192 ARG A C 1
ATOM 1524 O O . ARG A 1 192 ? 9.571 15.324 -7.750 1.00 97.62 192 ARG A O 1
ATOM 1531 N N . LEU A 1 193 ? 9.800 13.390 -6.635 1.00 97.75 193 LEU A N 1
ATOM 1532 C CA . LEU A 1 193 ? 9.368 12.530 -7.735 1.00 97.75 193 LEU A CA 1
ATOM 1533 C C . LEU A 1 193 ? 7.850 12.588 -7.949 1.00 97.75 193 LEU A C 1
ATOM 1535 O O . LEU A 1 193 ? 7.420 12.673 -9.097 1.00 97.75 193 LEU A O 1
ATOM 1539 N N . ALA A 1 194 ? 7.053 12.661 -6.880 1.00 98.31 194 ALA A N 1
ATOM 1540 C CA . ALA A 1 194 ? 5.606 12.852 -6.961 1.00 98.31 194 ALA A CA 1
ATOM 1541 C C . ALA A 1 194 ? 5.241 14.212 -7.579 1.00 98.31 194 ALA A C 1
ATOM 1543 O O . ALA A 1 194 ? 4.441 14.257 -8.510 1.00 98.31 194 ALA A O 1
ATOM 1544 N N . ARG A 1 195 ? 5.895 15.313 -7.172 1.00 98.50 195 ARG A N 1
ATOM 1545 C CA . ARG A 1 195 ? 5.702 16.632 -7.812 1.00 98.50 195 ARG A CA 1
ATOM 1546 C C . ARG A 1 195 ? 6.060 16.611 -9.305 1.00 98.50 195 ARG A C 1
ATOM 1548 O O . ARG A 1 195 ? 5.333 17.182 -10.114 1.00 98.50 195 ARG A O 1
ATOM 1555 N N . ARG A 1 196 ? 7.125 15.899 -9.702 1.00 98.38 196 ARG A N 1
ATOM 1556 C CA . ARG A 1 196 ? 7.473 15.694 -11.125 1.00 98.38 196 ARG A CA 1
ATOM 1557 C C . ARG A 1 196 ? 6.448 14.839 -11.874 1.00 98.38 196 ARG A C 1
ATOM 1559 O O . ARG A 1 196 ? 6.191 15.115 -13.038 1.00 98.38 196 ARG A O 1
ATOM 1566 N N . ALA A 1 197 ? 5.871 13.824 -11.235 1.00 98.31 197 ALA A N 1
ATOM 1567 C CA . ALA A 1 197 ? 4.822 13.001 -11.827 1.00 98.31 197 ALA A CA 1
ATOM 1568 C C . ALA A 1 197 ? 3.528 13.799 -12.051 1.00 98.31 197 ALA A C 1
ATOM 1570 O O . ALA A 1 197 ? 2.980 13.765 -13.148 1.00 98.31 197 ALA A O 1
ATOM 1571 N N . ILE A 1 198 ? 3.106 14.600 -11.066 1.00 98.56 198 ILE A N 1
ATOM 1572 C CA . ILE A 1 198 ? 1.965 15.524 -11.191 1.00 98.56 198 ILE A CA 1
ATOM 1573 C C . ILE A 1 198 ? 2.205 16.529 -12.330 1.00 98.56 198 ILE A C 1
ATOM 1575 O O . ILE A 1 198 ? 1.303 16.776 -13.119 1.00 98.56 198 ILE A O 1
ATOM 1579 N N . ALA A 1 199 ? 3.423 17.057 -12.487 1.00 98.25 199 ALA A N 1
ATOM 1580 C CA . ALA A 1 199 ? 3.751 17.963 -13.594 1.00 98.25 199 ALA A CA 1
ATOM 1581 C C . ALA A 1 199 ? 3.709 17.302 -14.992 1.00 98.25 199 ALA A C 1
ATOM 1583 O O . ALA A 1 199 ? 3.549 18.002 -15.988 1.00 98.25 199 ALA A O 1
ATOM 1584 N N . LEU A 1 200 ? 3.861 15.975 -15.081 1.00 97.75 200 LEU A N 1
ATOM 1585 C CA . LEU A 1 200 ? 3.755 15.209 -16.334 1.00 97.75 200 LEU A CA 1
ATOM 1586 C C . LEU A 1 200 ? 2.338 14.682 -16.609 1.00 97.75 200 LEU A C 1
ATOM 1588 O O . LEU A 1 200 ? 2.032 14.347 -17.749 1.00 97.75 200 LEU A O 1
ATOM 1592 N N . SER A 1 201 ? 1.515 14.556 -15.568 1.00 97.25 201 SER A N 1
ATOM 1593 C CA . SER A 1 201 ? 0.190 13.931 -15.592 1.00 97.25 201 SER A CA 1
ATOM 1594 C C . SER A 1 201 ? -0.679 14.541 -14.477 1.00 97.25 201 SER A C 1
ATOM 1596 O O . SER A 1 201 ? -0.884 13.901 -13.440 1.00 97.25 201 SER A O 1
ATOM 1598 N N . PRO A 1 202 ? -1.155 15.792 -14.636 1.00 96.88 202 PRO A N 1
ATOM 1599 C CA . PRO A 1 202 ? -1.797 16.556 -13.560 1.00 96.88 202 PRO A CA 1
ATOM 1600 C C . PRO A 1 202 ? -3.207 16.072 -13.209 1.00 96.88 202 PRO A C 1
ATOM 1602 O O . PRO A 1 202 ? -3.682 16.349 -12.107 1.00 96.88 202 PRO A O 1
ATOM 1605 N N . ASP A 1 203 ? -3.855 15.337 -14.111 1.00 96.12 203 ASP A N 1
ATOM 1606 C CA . ASP A 1 203 ? -5.217 14.816 -13.943 1.00 96.12 203 ASP A CA 1
ATOM 1607 C C . ASP A 1 203 ? -5.253 13.418 -13.301 1.00 96.12 203 ASP A C 1
ATOM 1609 O O . ASP A 1 203 ? -6.319 12.853 -13.077 1.00 96.12 203 ASP A O 1
ATOM 1613 N N . GLU A 1 204 ? -4.090 12.869 -12.938 1.00 96.69 204 GLU A N 1
ATOM 1614 C CA . GLU A 1 204 ? -3.983 11.598 -12.224 1.00 96.69 204 GLU A CA 1
ATOM 1615 C C . GLU A 1 204 ? -4.059 11.810 -10.703 1.00 96.69 204 GLU A C 1
ATOM 1617 O O . GLU A 1 204 ? -3.191 12.439 -10.086 1.00 96.69 204 GLU A O 1
ATOM 1622 N N . GLY A 1 205 ? -5.108 11.260 -10.086 1.00 96.88 205 GLY A N 1
ATOM 1623 C CA . GLY A 1 205 ? -5.349 11.349 -8.649 1.00 96.88 205 GLY A CA 1
ATOM 1624 C C . GLY A 1 205 ? -4.305 10.623 -7.797 1.00 96.88 205 GLY A C 1
ATOM 1625 O O . GLY A 1 205 ? -3.977 11.107 -6.714 1.00 96.88 205 GLY A O 1
ATOM 1626 N N . GLU A 1 206 ? -3.717 9.521 -8.272 1.00 95.69 206 GLU A N 1
ATOM 1627 C CA . GLU A 1 206 ? -2.780 8.723 -7.465 1.00 95.69 206 GLU A CA 1
ATOM 1628 C C . GLU A 1 206 ? -1.466 9.454 -7.165 1.00 95.69 206 GLU A C 1
ATOM 1630 O O . GLU A 1 206 ? -0.913 9.337 -6.072 1.00 95.69 206 GLU A O 1
ATOM 1635 N N . TRP A 1 207 ? -0.951 10.264 -8.092 1.00 96.88 207 TRP A N 1
ATOM 1636 C CA . TRP A 1 207 ? 0.287 11.011 -7.829 1.00 96.88 207 TRP A CA 1
ATOM 1637 C C . TRP A 1 207 ? 0.068 12.061 -6.732 1.00 96.88 207 TRP A C 1
ATOM 1639 O O . TRP A 1 207 ? 0.953 12.303 -5.908 1.00 96.88 207 TRP A O 1
ATOM 1649 N N . LYS A 1 208 ? -1.144 12.630 -6.679 1.00 98.38 208 LYS A N 1
ATOM 1650 C CA . LYS A 1 208 ? -1.582 13.567 -5.638 1.00 98.38 208 LYS A CA 1
ATOM 1651 C C . LYS A 1 208 ? -1.881 12.852 -4.320 1.00 98.38 208 LYS A C 1
ATOM 1653 O O . LYS A 1 208 ? -1.482 13.354 -3.273 1.00 98.38 208 LYS A O 1
ATOM 1658 N N . HIS A 1 209 ? -2.468 11.653 -4.358 1.00 97.06 209 HIS A N 1
ATOM 1659 C CA . HIS A 1 209 ? -2.594 10.771 -3.193 1.00 97.06 209 HIS A CA 1
ATOM 1660 C C . HIS A 1 209 ? -1.229 10.513 -2.557 1.00 97.06 209 HIS A C 1
ATOM 1662 O O . HIS A 1 209 ? -1.050 10.751 -1.366 1.00 97.06 209 HIS A O 1
ATOM 1668 N N . MET A 1 210 ? -0.252 10.097 -3.362 1.00 96.44 210 MET A N 1
ATOM 1669 C CA . MET A 1 210 ? 1.094 9.768 -2.904 1.00 96.44 210 MET A CA 1
ATOM 1670 C C . MET A 1 210 ? 1.843 10.984 -2.344 1.00 96.44 210 MET A C 1
ATOM 1672 O O . MET A 1 210 ? 2.516 10.861 -1.318 1.00 96.44 210 MET A O 1
ATOM 1676 N N . LEU A 1 211 ? 1.685 12.167 -2.952 1.00 98.12 211 LEU A N 1
ATOM 1677 C CA . LEU A 1 211 ? 2.217 13.422 -2.409 1.00 98.12 211 LEU A CA 1
ATOM 1678 C C . LEU A 1 211 ? 1.540 13.796 -1.077 1.00 98.12 211 LEU A C 1
ATOM 1680 O O . LEU A 1 211 ? 2.226 14.023 -0.081 1.00 98.12 211 LEU A O 1
ATOM 1684 N N . GLY A 1 212 ? 0.206 13.803 -1.029 1.00 97.75 212 GLY A N 1
ATOM 1685 C CA . GLY A 1 212 ? -0.571 14.142 0.166 1.00 97.75 212 GLY A CA 1
ATOM 1686 C C . GLY A 1 212 ? -0.347 13.172 1.331 1.00 97.75 212 GLY A C 1
ATOM 1687 O O . GLY A 1 212 ? -0.155 13.603 2.466 1.00 97.75 212 GLY A O 1
ATOM 1688 N N . TRP A 1 213 ? -0.267 11.865 1.054 1.00 95.94 213 TRP A N 1
ATOM 1689 C CA . TRP A 1 213 ? 0.130 10.847 2.029 1.00 95.94 213 TRP A CA 1
ATOM 1690 C C . TRP A 1 213 ? 1.507 11.138 2.617 1.00 95.94 213 TRP A C 1
ATOM 1692 O O . TRP A 1 213 ? 1.707 11.014 3.828 1.00 95.94 213 TRP A O 1
ATOM 1702 N N . LYS A 1 214 ? 2.463 11.544 1.776 1.00 96.62 214 LYS A N 1
ATOM 1703 C CA . LYS A 1 214 ? 3.818 11.805 2.242 1.00 96.62 214 LYS A CA 1
ATOM 1704 C C . LYS A 1 214 ? 3.910 13.055 3.111 1.00 96.62 214 LYS A C 1
ATOM 1706 O O . LYS A 1 214 ? 4.569 13.003 4.149 1.00 96.62 214 LYS A O 1
ATOM 1711 N N . LEU A 1 215 ? 3.210 14.123 2.729 1.00 97.19 215 LEU A N 1
ATOM 1712 C CA . LEU A 1 215 ? 3.090 15.351 3.520 1.00 97.19 215 LEU A CA 1
ATOM 1713 C C . LEU A 1 215 ? 2.432 15.075 4.883 1.00 97.19 215 LEU A C 1
ATOM 1715 O O . LEU A 1 215 ? 2.996 15.449 5.909 1.00 97.19 215 LEU A O 1
ATOM 1719 N N . GLN A 1 216 ? 1.326 14.317 4.914 1.00 95.38 216 GLN A N 1
ATOM 1720 C CA . GLN A 1 216 ? 0.699 13.832 6.155 1.00 95.38 216 GLN A CA 1
ATOM 1721 C C . GLN A 1 216 ? 1.709 13.061 7.026 1.00 95.38 216 GLN A C 1
ATOM 1723 O O . GLN A 1 216 ? 1.825 13.309 8.226 1.00 95.38 216 GLN A O 1
ATOM 1728 N N . GLY A 1 217 ? 2.482 12.149 6.427 1.00 92.38 217 GLY A N 1
ATOM 1729 C CA . GLY A 1 217 ? 3.503 11.371 7.131 1.00 92.38 217 GLY A CA 1
ATOM 1730 C C . GLY A 1 217 ? 4.631 12.223 7.726 1.00 92.38 217 GLY A C 1
ATOM 1731 O O . GLY A 1 217 ? 5.025 11.994 8.869 1.00 92.38 217 GLY A O 1
ATOM 1732 N N . GLN A 1 218 ? 5.134 13.221 6.990 1.00 92.88 218 GLN A N 1
ATOM 1733 C CA . GLN A 1 218 ? 6.126 14.174 7.505 1.00 92.88 218 GLN A CA 1
ATOM 1734 C C . GLN A 1 218 ? 5.557 15.017 8.649 1.00 92.88 218 GLN A C 1
ATOM 1736 O O . GLN A 1 218 ? 6.189 15.113 9.701 1.00 92.88 218 GLN A O 1
ATOM 1741 N N . ARG A 1 219 ? 4.344 15.560 8.483 1.00 93.31 219 ARG A N 1
ATOM 1742 C CA . ARG A 1 219 ? 3.646 16.330 9.517 1.00 93.31 219 ARG A CA 1
ATOM 1743 C C . ARG A 1 219 ? 3.516 15.537 10.819 1.00 93.31 219 ARG A C 1
ATOM 1745 O O . ARG A 1 219 ? 3.889 16.041 11.876 1.00 93.31 219 ARG A O 1
ATOM 1752 N N . VAL A 1 220 ? 3.039 14.291 10.750 1.00 89.56 220 VAL A N 1
ATOM 1753 C CA . VAL A 1 220 ? 2.873 13.428 11.934 1.00 89.56 220 VAL A CA 1
ATOM 1754 C C . VAL A 1 220 ? 4.221 13.127 12.600 1.00 89.56 220 VAL A C 1
ATOM 1756 O O . VAL A 1 220 ? 4.324 13.240 13.820 1.00 89.56 220 VAL A O 1
ATOM 1759 N N . LYS A 1 221 ? 5.281 12.833 11.828 1.00 89.38 221 LYS A N 1
ATOM 1760 C CA . LYS A 1 221 ? 6.650 12.660 12.365 1.00 89.38 221 LYS A CA 1
ATOM 1761 C C . LYS A 1 221 ? 7.177 13.911 13.083 1.00 89.38 221 LYS A C 1
ATOM 1763 O O . LYS A 1 221 ? 7.943 13.784 14.031 1.00 89.38 221 LYS A O 1
ATOM 1768 N N . GLN A 1 222 ? 6.781 15.101 12.633 1.00 90.12 222 GLN A N 1
ATOM 1769 C CA . GLN A 1 222 ? 7.155 16.393 13.222 1.00 90.12 222 GLN A CA 1
ATOM 1770 C C . GLN A 1 222 ? 6.246 16.813 14.396 1.00 90.12 222 GLN A C 1
ATOM 1772 O O . GLN A 1 222 ? 6.438 17.888 14.958 1.00 90.12 222 GLN A O 1
ATOM 1777 N N . GLY A 1 223 ? 5.253 15.997 14.777 1.00 86.81 223 GLY A N 1
ATOM 1778 C CA . GLY A 1 223 ? 4.288 16.327 15.833 1.00 86.81 223 GLY A CA 1
ATOM 1779 C C . GLY A 1 223 ? 3.235 17.370 15.430 1.00 86.81 223 GLY A C 1
ATOM 1780 O O . GLY A 1 223 ? 2.560 17.925 16.295 1.00 86.81 223 GLY A O 1
ATOM 1781 N N . GLY A 1 224 ? 3.084 17.655 14.133 1.00 87.44 224 GLY A N 1
ATOM 1782 C CA . GLY A 1 224 ? 2.150 18.658 13.623 1.00 87.44 224 GLY A CA 1
ATOM 1783 C C . GLY A 1 224 ? 0.689 18.203 13.697 1.00 87.44 224 GLY A C 1
ATOM 1784 O O . GLY A 1 224 ? 0.273 17.274 13.004 1.00 87.44 224 GLY A O 1
ATOM 1785 N N . SER A 1 225 ? -0.119 18.900 14.493 1.00 81.88 225 SER A N 1
ATOM 1786 C CA . SER A 1 225 ? -1.540 18.589 14.708 1.00 81.88 225 SER A CA 1
ATOM 1787 C C . SER A 1 225 ? -2.499 19.174 13.666 1.00 81.88 225 SER A C 1
ATOM 1789 O O . SER A 1 225 ? -3.676 18.841 13.696 1.00 81.88 225 SER A O 1
ATOM 1791 N N . VAL A 1 226 ? -2.036 20.042 12.759 1.00 89.12 226 VAL A N 1
ATOM 1792 C CA . VAL A 1 226 ? -2.885 20.708 11.754 1.00 89.12 226 VAL A CA 1
ATOM 1793 C C . VAL A 1 226 ? -2.366 20.396 10.346 1.00 89.12 226 VAL A C 1
ATOM 1795 O O . VAL A 1 226 ? -1.211 20.722 10.061 1.00 89.12 226 VAL A O 1
ATOM 1798 N N . PRO A 1 227 ? -3.175 19.781 9.460 1.00 93.50 227 PRO A N 1
ATOM 1799 C CA . PRO A 1 227 ? -2.805 19.524 8.070 1.00 93.50 227 PRO A CA 1
ATOM 1800 C C . PRO A 1 227 ? -2.398 20.776 7.294 1.00 93.50 227 PRO A C 1
ATOM 1802 O O . PRO A 1 227 ? -3.013 21.836 7.424 1.00 93.50 227 PRO A O 1
ATOM 1805 N N . GLY A 1 228 ? -1.386 20.630 6.439 1.00 93.75 228 GLY A N 1
ATOM 1806 C CA . GLY A 1 228 ? -0.957 21.701 5.540 1.00 93.75 228 GLY A CA 1
ATOM 1807 C C . GLY A 1 228 ? -1.971 21.979 4.423 1.00 93.75 228 GLY A C 1
ATOM 1808 O O . GLY A 1 228 ? -2.752 21.110 4.031 1.00 93.75 228 GLY A O 1
ATOM 1809 N N . THR A 1 229 ? -1.920 23.180 3.842 1.00 95.50 229 THR A N 1
ATOM 1810 C CA . THR A 1 229 ? -2.756 23.536 2.681 1.00 95.50 229 THR A CA 1
ATOM 1811 C C . THR A 1 229 ? -2.445 22.664 1.460 1.00 95.50 229 THR A C 1
ATOM 1813 O O . THR A 1 229 ? -3.375 22.187 0.815 1.00 95.50 229 THR A O 1
ATOM 1816 N N . GLU A 1 230 ? -1.163 22.387 1.180 1.00 97.06 230 GLU A N 1
ATOM 1817 C CA . GLU A 1 230 ? -0.736 21.461 0.113 1.00 97.06 230 GLU A CA 1
ATOM 1818 C C . GLU A 1 230 ? -1.225 20.024 0.385 1.00 97.06 230 GLU A C 1
ATOM 1820 O O . GLU A 1 230 ? -1.759 19.386 -0.518 1.00 97.06 230 GLU A O 1
ATOM 1825 N N . GLU A 1 231 ? -1.128 19.537 1.632 1.00 97.44 231 GLU A N 1
ATOM 1826 C CA . GLU A 1 231 ? -1.599 18.201 2.048 1.00 97.44 231 GLU A CA 1
ATOM 1827 C C . GLU A 1 231 ? -3.089 18.016 1.725 1.00 97.44 231 GLU A C 1
ATOM 1829 O O . GLU A 1 231 ? -3.461 17.095 0.995 1.00 97.44 231 GLU A O 1
ATOM 1834 N N . LEU A 1 232 ? -3.947 18.919 2.214 1.00 97.69 232 LEU A N 1
ATOM 1835 C CA . LEU A 1 232 ? -5.392 18.828 1.993 1.00 97.69 232 LEU A CA 1
ATOM 1836 C C . LEU A 1 232 ? -5.781 19.065 0.531 1.00 97.69 232 LEU A C 1
ATOM 1838 O O . LEU A 1 232 ? -6.679 18.385 0.036 1.00 97.69 232 LEU A O 1
ATOM 1842 N N . ALA A 1 233 ? -5.121 19.993 -0.169 1.00 98.12 233 ALA A N 1
ATOM 1843 C CA . ALA A 1 233 ? -5.385 20.238 -1.585 1.00 98.12 233 ALA A CA 1
ATOM 1844 C C . ALA A 1 233 ? -5.095 18.988 -2.427 1.00 98.12 233 ALA A C 1
ATOM 1846 O O . ALA A 1 233 ? -5.941 18.575 -3.218 1.00 98.12 233 ALA A O 1
ATOM 1847 N N . MET A 1 234 ? -3.944 18.342 -2.210 1.00 98.56 234 MET A N 1
ATOM 1848 C CA . MET A 1 234 ? -3.568 17.125 -2.931 1.00 98.56 234 MET A CA 1
ATOM 1849 C C . MET A 1 234 ? -4.497 15.949 -2.616 1.00 98.56 234 MET A C 1
ATOM 1851 O O . MET A 1 234 ? -4.904 15.242 -3.534 1.00 98.56 234 MET A O 1
ATOM 1855 N N . LEU A 1 235 ? -4.896 15.758 -1.354 1.00 98.44 235 LEU A N 1
ATOM 1856 C CA . LEU A 1 235 ? -5.801 14.665 -0.977 1.00 98.44 235 LEU A CA 1
ATOM 1857 C C . LEU A 1 235 ? -7.242 14.873 -1.478 1.00 98.44 235 LEU A C 1
ATOM 1859 O O . LEU A 1 235 ? -7.876 13.912 -1.915 1.00 98.44 235 LEU A O 1
ATOM 1863 N N . ARG A 1 236 ? -7.752 16.113 -1.486 1.00 98.38 236 ARG A N 1
ATOM 1864 C CA . ARG A 1 236 ? -9.056 16.441 -2.096 1.00 98.38 236 ARG A CA 1
ATOM 1865 C C . ARG A 1 236 ? -9.045 16.230 -3.607 1.00 98.38 236 ARG A C 1
ATOM 1867 O O . ARG A 1 236 ? -9.965 15.615 -4.142 1.00 98.38 236 ARG A O 1
ATOM 1874 N N . ASP A 1 237 ? -7.997 16.693 -4.284 1.00 98.31 237 ASP A N 1
ATOM 1875 C CA . ASP A 1 237 ? -7.822 16.463 -5.717 1.00 98.31 237 ASP A CA 1
ATOM 1876 C C . ASP A 1 237 ? -7.709 14.972 -6.051 1.00 98.31 237 ASP A C 1
ATOM 1878 O O . ASP A 1 237 ? -8.277 14.533 -7.049 1.00 98.31 237 ASP A O 1
ATOM 1882 N N . ALA A 1 238 ? -7.015 14.193 -5.217 1.00 98.25 238 ALA A N 1
ATOM 1883 C CA . ALA A 1 238 ? -6.882 12.754 -5.396 1.00 98.25 238 ALA A CA 1
ATOM 1884 C C . ALA A 1 238 ? -8.247 12.050 -5.365 1.00 98.25 238 ALA A C 1
ATOM 1886 O O . ALA A 1 238 ? -8.581 11.343 -6.311 1.00 98.25 238 ALA A O 1
ATOM 1887 N N . VAL A 1 239 ? -9.078 12.322 -4.349 1.00 97.94 239 VAL A N 1
ATOM 1888 C CA . VAL A 1 239 ? -10.449 11.779 -4.253 1.00 97.94 239 VAL A CA 1
ATOM 1889 C C . VAL A 1 239 ? -11.340 12.237 -5.416 1.00 97.94 239 VAL A C 1
ATOM 1891 O O . VAL A 1 239 ? -12.189 11.470 -5.870 1.00 97.94 239 VAL A O 1
ATOM 1894 N N . ARG A 1 240 ? -11.157 13.469 -5.916 1.00 97.81 240 ARG A N 1
ATOM 1895 C CA . ARG A 1 240 ? -11.909 14.001 -7.066 1.00 97.81 240 ARG A CA 1
ATOM 1896 C C . ARG A 1 240 ? -11.542 13.310 -8.382 1.00 97.81 240 ARG A C 1
ATOM 1898 O O . ARG A 1 240 ? -12.433 13.046 -9.180 1.00 97.81 240 ARG A O 1
ATOM 1905 N N . LEU A 1 241 ? -10.251 13.079 -8.623 1.00 97.00 241 LEU A N 1
ATOM 1906 C CA . LEU A 1 241 ? -9.732 12.581 -9.903 1.00 97.00 241 LEU A CA 1
ATOM 1907 C C . LEU A 1 241 ? -9.701 11.050 -9.976 1.00 97.00 241 LEU A C 1
ATOM 1909 O O . LEU A 1 241 ? -9.990 10.480 -11.023 1.00 97.00 241 LEU A O 1
ATOM 1913 N N . ARG A 1 242 ? -9.393 10.374 -8.864 1.00 94.69 242 ARG A N 1
ATOM 1914 C CA . ARG A 1 242 ? -9.392 8.912 -8.766 1.00 94.69 242 ARG A CA 1
ATOM 1915 C C . ARG A 1 242 ? -9.876 8.467 -7.388 1.00 94.69 242 ARG A C 1
ATOM 1917 O O . ARG A 1 242 ? -9.082 8.178 -6.498 1.00 94.69 242 ARG A O 1
ATOM 1924 N N . ARG A 1 243 ? -11.199 8.375 -7.217 1.00 94.00 243 ARG A N 1
ATOM 1925 C CA . ARG A 1 243 ? -11.789 7.776 -6.013 1.00 94.00 243 ARG A CA 1
ATOM 1926 C C . ARG A 1 243 ? -11.376 6.307 -5.898 1.00 94.00 243 ARG A C 1
ATOM 1928 O O . ARG A 1 243 ? -11.530 5.535 -6.842 1.00 94.00 243 ARG A O 1
ATOM 1935 N N . SER A 1 244 ? -10.864 5.939 -4.732 1.00 93.62 244 SER A N 1
ATOM 1936 C CA . SER A 1 244 ? -10.307 4.622 -4.436 1.00 93.62 244 SER A CA 1
ATOM 1937 C C . SER A 1 244 ? -10.283 4.369 -2.914 1.00 93.62 244 SER A C 1
ATOM 1939 O O . SER A 1 244 ? -10.408 5.315 -2.128 1.00 93.62 244 SER A O 1
ATOM 1941 N N . PRO A 1 245 ? -10.092 3.111 -2.470 1.00 94.56 245 PRO A N 1
ATOM 1942 C CA . PRO A 1 245 ? -9.949 2.742 -1.056 1.00 94.56 245 PRO A CA 1
ATOM 1943 C C . PRO A 1 245 ? -8.959 3.603 -0.256 1.00 94.56 245 PRO A C 1
ATOM 1945 O O . PRO A 1 245 ? -9.212 3.981 0.890 1.00 94.56 245 PRO A O 1
ATOM 1948 N N . ASP A 1 246 ? -7.816 3.903 -0.861 1.00 91.94 246 ASP A N 1
ATOM 1949 C CA . ASP A 1 246 ? -6.695 4.629 -0.276 1.00 91.94 246 ASP A CA 1
ATOM 1950 C C . ASP A 1 246 ? -6.869 6.152 -0.339 1.00 91.94 246 ASP A C 1
ATOM 1952 O O . ASP A 1 246 ? -6.608 6.814 0.664 1.00 91.94 246 ASP A O 1
ATOM 1956 N N . THR A 1 247 ? -7.410 6.721 -1.422 1.00 96.19 247 THR A N 1
ATOM 1957 C CA . THR A 1 247 ? -7.691 8.170 -1.480 1.00 96.19 247 THR A CA 1
ATOM 1958 C C . THR A 1 247 ? -8.730 8.605 -0.448 1.00 96.19 247 THR A C 1
ATOM 1960 O O . THR A 1 247 ? -8.492 9.566 0.288 1.00 96.19 247 THR A O 1
ATOM 1963 N N . LEU A 1 248 ? -9.845 7.871 -0.337 1.00 97.44 248 LEU A N 1
ATOM 1964 C CA . LEU A 1 248 ? -10.906 8.150 0.639 1.00 97.44 248 LEU A CA 1
ATOM 1965 C C . LEU A 1 248 ? -10.376 8.079 2.076 1.00 97.44 248 LEU A C 1
ATOM 1967 O O . LEU A 1 248 ? -10.541 9.017 2.858 1.00 97.44 248 LEU A O 1
ATOM 1971 N N . THR A 1 249 ? -9.699 6.979 2.420 1.00 96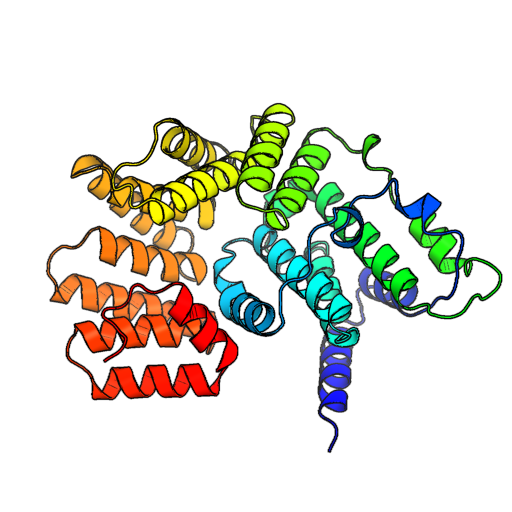.25 249 THR A N 1
ATOM 1972 C CA . THR A 1 249 ? -9.194 6.772 3.783 1.00 96.25 249 THR A CA 1
ATOM 1973 C C . THR A 1 249 ? -8.051 7.722 4.129 1.00 96.25 249 THR A C 1
ATOM 1975 O O . THR A 1 249 ? -7.997 8.210 5.258 1.00 96.25 249 THR A O 1
ATOM 1978 N N . ARG A 1 250 ? -7.172 8.068 3.178 1.00 96.56 250 ARG A N 1
ATOM 1979 C CA . ARG A 1 250 ? -6.080 9.019 3.424 1.00 96.56 250 ARG A CA 1
ATOM 1980 C C . ARG A 1 250 ? -6.591 10.428 3.706 1.00 96.56 250 ARG A C 1
ATOM 1982 O O . ARG A 1 250 ? -6.107 11.048 4.654 1.00 96.56 250 ARG A O 1
ATOM 1989 N N . LEU A 1 251 ? -7.570 10.906 2.930 1.00 98.25 251 LEU A N 1
ATOM 1990 C CA . LEU A 1 251 ? -8.211 12.203 3.158 1.00 98.25 251 LEU A CA 1
ATOM 1991 C C . LEU A 1 251 ? -8.945 12.229 4.508 1.00 98.25 251 LEU A C 1
ATOM 1993 O O . LEU A 1 251 ? -8.795 13.193 5.258 1.00 98.25 251 LEU A O 1
ATOM 1997 N N . ALA A 1 252 ? -9.662 11.156 4.860 1.00 98.00 252 ALA A N 1
ATOM 1998 C CA . ALA A 1 252 ? -10.344 11.042 6.149 1.00 98.00 252 ALA A CA 1
ATOM 1999 C C . ALA A 1 252 ? -9.380 11.119 7.351 1.00 98.00 252 ALA A C 1
ATOM 2001 O O . ALA A 1 252 ? -9.701 11.769 8.344 1.00 98.00 252 ALA A O 1
ATOM 2002 N N . ILE A 1 253 ? -8.181 10.524 7.252 1.00 95.94 253 ILE A N 1
ATOM 2003 C CA . ILE A 1 253 ? -7.143 10.629 8.294 1.00 95.94 253 ILE A CA 1
ATOM 2004 C C . ILE A 1 253 ? -6.697 12.086 8.487 1.00 95.94 253 ILE A C 1
ATOM 2006 O O . ILE A 1 253 ? -6.674 12.550 9.622 1.00 95.94 253 ILE A O 1
ATOM 2010 N N . SER A 1 254 ? -6.399 12.835 7.414 1.00 96.31 254 SER A N 1
ATOM 2011 C CA . SER A 1 254 ? -6.040 14.259 7.554 1.00 96.31 254 SER A CA 1
ATOM 2012 C C . SER A 1 254 ? -7.198 15.086 8.113 1.00 96.31 254 SER A C 1
ATOM 2014 O O . SER A 1 254 ? -6.991 15.934 8.973 1.00 96.31 254 SER A O 1
ATOM 2016 N N . LEU A 1 255 ? -8.430 14.842 7.663 1.00 96.94 255 LEU A N 1
ATOM 2017 C CA . LEU A 1 255 ? -9.591 15.620 8.095 1.00 96.94 255 LEU A CA 1
ATOM 2018 C C . LEU A 1 255 ? -10.010 15.359 9.553 1.00 96.94 255 LEU A C 1
ATOM 2020 O O . LEU A 1 255 ? -10.611 16.244 10.163 1.00 96.94 255 LEU A O 1
ATOM 2024 N N . ALA A 1 256 ? -9.653 14.218 10.152 1.00 94.19 256 ALA A N 1
ATOM 2025 C CA . ALA A 1 256 ? -9.889 13.957 11.578 1.00 94.19 256 ALA A CA 1
ATOM 2026 C C . ALA A 1 256 ? -9.160 14.960 12.506 1.00 94.19 256 ALA A C 1
ATOM 2028 O O . ALA A 1 256 ? -9.650 15.272 13.600 1.00 94.19 256 ALA A O 1
ATOM 2029 N N . ASP A 1 257 ? -8.041 15.515 12.030 1.00 90.38 257 ASP A N 1
ATOM 2030 C CA . ASP A 1 257 ? -7.280 16.584 12.685 1.00 90.38 257 ASP A CA 1
ATOM 2031 C C . ASP A 1 257 ? -7.905 17.987 12.454 1.00 90.38 257 ASP A C 1
ATOM 2033 O O . ASP A 1 257 ? -7.679 18.917 13.229 1.00 90.38 257 ASP A O 1
ATOM 2037 N N . CYS A 1 258 ? -8.750 18.162 11.429 1.00 87.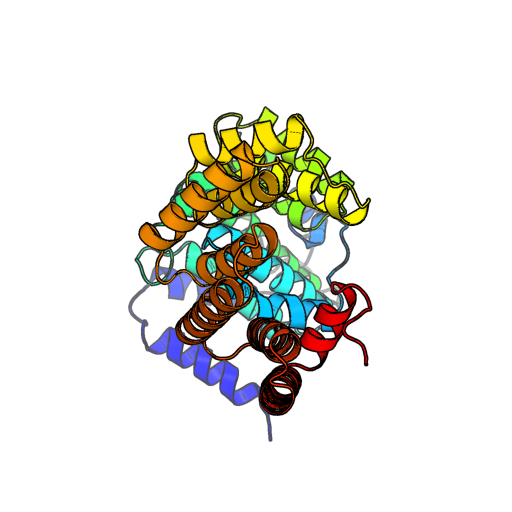50 258 CYS A N 1
ATOM 2038 C CA . CYS A 1 258 ? -9.316 19.451 10.992 1.00 87.50 258 CYS A CA 1
ATOM 2039 C C . CYS A 1 258 ? -10.564 19.919 11.779 1.00 87.50 258 CYS A C 1
ATOM 2041 O O . CYS A 1 258 ? -11.558 20.363 11.193 1.00 87.50 258 CYS A O 1
ATOM 2043 N N . GLY A 1 259 ? -10.523 19.858 13.113 1.00 89.50 259 GLY A N 1
ATOM 2044 C CA . GLY A 1 259 ? -11.584 20.392 13.982 1.00 89.50 259 GLY A CA 1
ATOM 2045 C C . GLY A 1 259 ? -12.980 19.773 13.748 1.00 89.50 259 GLY A C 1
ATOM 2046 O O . GLY A 1 259 ? -13.094 18.705 13.149 1.00 89.50 259 GLY A O 1
ATOM 2047 N N . PRO A 1 260 ? -14.077 20.401 14.219 1.00 92.50 260 PRO A N 1
ATOM 2048 C CA . PRO A 1 260 ? -15.415 19.796 14.156 1.00 92.50 260 PRO A CA 1
ATOM 2049 C C . PRO A 1 260 ? -15.938 19.552 12.731 1.00 92.50 260 PRO A C 1
ATOM 2051 O O . PRO A 1 260 ? -16.521 18.502 12.454 1.00 92.50 260 PRO A O 1
ATOM 2054 N N . ALA A 1 261 ? -15.706 20.497 11.813 1.00 93.38 261 ALA A N 1
ATOM 2055 C CA . ALA A 1 261 ? -16.147 20.381 10.423 1.00 93.38 261 ALA A CA 1
ATOM 2056 C C . ALA A 1 261 ? -15.381 19.273 9.681 1.00 93.38 261 ALA A C 1
ATOM 2058 O O . ALA A 1 261 ? -16.002 18.394 9.085 1.00 93.38 261 ALA A O 1
ATOM 2059 N N . GLY A 1 262 ? -14.048 19.249 9.802 1.00 95.69 262 GLY A N 1
ATOM 2060 C CA . GLY A 1 262 ? -13.217 18.198 9.216 1.00 95.69 262 GLY A CA 1
ATOM 2061 C C . GLY A 1 262 ? -13.534 16.817 9.784 1.00 95.69 262 GLY A C 1
ATOM 2062 O O . GLY A 1 262 ? -13.678 15.869 9.023 1.00 95.69 262 GLY A O 1
ATOM 2063 N N . ARG A 1 263 ? -13.767 16.696 11.097 1.00 95.88 263 ARG A N 1
ATOM 2064 C CA . ARG A 1 263 ? -14.201 15.431 11.720 1.00 95.88 263 ARG A CA 1
ATOM 2065 C C . ARG A 1 263 ? -15.539 14.922 11.186 1.00 95.88 263 ARG A C 1
ATOM 2067 O O . ARG A 1 263 ? -15.713 13.714 11.038 1.00 95.88 263 ARG A O 1
ATOM 2074 N N . THR A 1 264 ? -16.464 15.828 10.873 1.00 97.38 264 THR A N 1
ATOM 2075 C CA . THR A 1 264 ? -17.756 15.475 10.264 1.00 97.38 264 THR A CA 1
ATOM 2076 C C . THR A 1 264 ? -17.556 14.928 8.848 1.00 97.38 264 THR A C 1
ATOM 2078 O O . THR A 1 264 ? -18.081 13.868 8.516 1.00 97.38 264 THR A O 1
ATOM 2081 N N . GLU A 1 265 ? -16.734 15.596 8.036 1.00 97.75 265 GLU A N 1
ATOM 2082 C CA . GLU A 1 265 ? -16.387 15.149 6.680 1.00 97.75 265 GLU A CA 1
ATOM 2083 C C . GLU A 1 265 ? -15.575 13.837 6.685 1.00 97.75 265 GLU A C 1
ATOM 2085 O O . GLU A 1 265 ? -15.838 12.934 5.894 1.00 97.75 265 GLU A O 1
ATOM 2090 N N . ALA A 1 266 ? -14.645 13.670 7.628 1.00 98.06 266 ALA A N 1
ATOM 2091 C CA . ALA A 1 266 ? -13.875 12.444 7.820 1.00 98.06 266 ALA A CA 1
ATOM 2092 C C . ALA A 1 266 ? -14.768 11.239 8.158 1.00 98.06 266 ALA A C 1
ATOM 2094 O O . ALA A 1 266 ? -14.559 10.160 7.603 1.00 98.06 266 ALA A O 1
ATOM 2095 N N . ARG A 1 267 ? -15.787 11.414 9.016 1.00 97.62 267 ARG A N 1
ATOM 2096 C CA . ARG A 1 267 ? -16.797 10.374 9.280 1.00 97.62 267 ARG A CA 1
ATOM 2097 C C . ARG A 1 267 ? -17.557 10.017 8.000 1.00 97.62 267 ARG A C 1
ATOM 2099 O O . ARG A 1 267 ? -17.628 8.841 7.666 1.00 97.62 267 ARG A O 1
ATOM 2106 N N . GLN A 1 268 ? -18.025 11.009 7.238 1.00 97.94 268 GLN A N 1
ATOM 2107 C CA . GLN A 1 268 ? -18.719 10.770 5.964 1.00 97.94 268 GLN A CA 1
ATOM 2108 C C . GLN A 1 268 ? -17.853 9.996 4.956 1.00 97.94 268 GLN A C 1
ATOM 2110 O O . GLN A 1 268 ? -18.349 9.070 4.319 1.00 97.94 268 GLN A O 1
ATOM 2115 N N . LEU A 1 269 ? -16.563 10.324 4.833 1.00 98.25 269 LEU A N 1
ATOM 2116 C CA . LEU A 1 269 ? -15.623 9.608 3.961 1.00 98.25 269 LEU A CA 1
ATOM 2117 C C . LEU A 1 269 ? -15.354 8.169 4.427 1.00 98.25 269 LEU A C 1
ATOM 2119 O O . LEU A 1 269 ? -15.225 7.277 3.590 1.00 98.25 269 LEU A O 1
ATOM 2123 N N . VAL A 1 270 ? -15.289 7.922 5.740 1.00 98.06 270 VAL A N 1
ATOM 2124 C CA . VAL A 1 270 ? -15.177 6.564 6.301 1.00 98.06 270 VAL A CA 1
ATOM 2125 C C . VAL A 1 270 ? -16.428 5.745 6.005 1.00 98.06 270 VAL A C 1
ATOM 2127 O O . VAL A 1 270 ? -16.311 4.621 5.521 1.00 98.06 270 VAL A O 1
ATOM 2130 N N . ASP A 1 271 ? -17.610 6.307 6.247 1.00 97.81 271 ASP A N 1
ATOM 2131 C CA . ASP A 1 271 ? -18.880 5.617 6.021 1.00 97.81 271 ASP A CA 1
ATOM 2132 C C . ASP A 1 271 ? -19.076 5.316 4.518 1.00 97.81 271 ASP A C 1
ATOM 2134 O O . ASP A 1 271 ? -19.479 4.211 4.155 1.00 97.81 271 ASP A O 1
ATOM 2138 N N . GLN A 1 272 ? -18.688 6.247 3.633 1.00 97.12 272 GLN A N 1
ATOM 2139 C CA . GLN A 1 272 ? -18.634 6.035 2.179 1.00 97.12 272 GLN A CA 1
ATOM 2140 C C . GLN A 1 272 ? -17.647 4.929 1.791 1.00 97.12 272 GLN A C 1
ATOM 2142 O O . GLN A 1 272 ? -18.016 4.021 1.051 1.00 97.12 272 GLN A O 1
ATOM 2147 N N . ALA A 1 273 ? -16.414 4.952 2.306 1.00 97.62 273 ALA A N 1
ATOM 2148 C CA . ALA A 1 273 ? -15.416 3.932 1.986 1.00 97.62 273 ALA A CA 1
ATOM 2149 C C . ALA A 1 273 ? -15.850 2.532 2.458 1.00 97.62 273 ALA A C 1
ATOM 2151 O O . ALA A 1 273 ? -15.643 1.552 1.745 1.00 97.62 273 ALA A O 1
ATOM 2152 N N . LEU A 1 274 ? -16.488 2.429 3.629 1.00 97.81 274 LEU A N 1
ATOM 2153 C CA . LEU A 1 274 ? -17.041 1.175 4.151 1.00 97.81 274 LEU A CA 1
ATOM 2154 C C . LEU A 1 274 ? -18.256 0.672 3.354 1.00 97.81 274 LEU A C 1
ATOM 2156 O O . LEU A 1 274 ? -18.490 -0.536 3.337 1.00 97.81 274 LEU A O 1
ATOM 2160 N N . ALA A 1 275 ? -19.010 1.564 2.707 1.00 97.38 275 ALA A N 1
ATOM 2161 C CA . ALA A 1 275 ? -20.123 1.210 1.826 1.00 97.38 275 ALA A CA 1
ATOM 2162 C C . ALA A 1 275 ? -19.658 0.811 0.412 1.00 97.38 275 ALA A C 1
ATOM 2164 O O . ALA A 1 275 ? -20.162 -0.166 -0.137 1.00 97.38 275 ALA A O 1
ATOM 2165 N N . GLU A 1 276 ? -18.688 1.529 -0.167 1.00 95.75 276 GLU A N 1
ATOM 2166 C CA . GLU A 1 276 ? -18.108 1.219 -1.484 1.00 95.75 276 GLU A CA 1
ATOM 2167 C C . GLU A 1 276 ? -17.201 -0.032 -1.440 1.00 95.75 276 GLU A C 1
ATOM 2169 O O . GLU A 1 276 ? -17.156 -0.799 -2.402 1.00 95.75 276 GLU A O 1
ATOM 2174 N N . TYR A 1 277 ? -16.497 -0.274 -0.324 1.00 95.62 277 TYR A N 1
ATOM 2175 C CA . TYR A 1 277 ? -15.485 -1.333 -0.193 1.00 95.62 277 TYR A CA 1
ATOM 2176 C C . TYR A 1 277 ? -15.614 -2.143 1.121 1.00 95.62 277 TYR A C 1
ATOM 2178 O O . TYR A 1 277 ? -14.650 -2.225 1.894 1.00 95.62 277 TYR A O 1
ATOM 2186 N N . PRO A 1 278 ? -16.771 -2.780 1.396 1.00 95.94 278 PRO A N 1
ATOM 2187 C CA . PRO A 1 278 ? -17.072 -3.409 2.690 1.00 95.94 278 PRO A CA 1
ATOM 2188 C C . PRO A 1 278 ? -16.117 -4.545 3.087 1.00 95.94 278 PRO A C 1
ATOM 2190 O O . PRO A 1 278 ? -15.895 -4.759 4.281 1.00 95.94 278 PRO A O 1
ATOM 2193 N N . ASP A 1 279 ? -15.528 -5.227 2.102 1.00 94.44 279 ASP A N 1
ATOM 2194 C CA . ASP A 1 279 ? -14.590 -6.342 2.284 1.00 94.44 279 ASP A CA 1
ATOM 2195 C C . ASP A 1 279 ? -13.153 -5.976 1.864 1.00 94.44 279 ASP A C 1
ATOM 2197 O O . ASP A 1 279 ? -12.346 -6.838 1.517 1.00 94.44 279 ASP A O 1
ATOM 2201 N N . ASN A 1 280 ? -12.799 -4.685 1.874 1.00 95.12 280 ASN A N 1
ATOM 2202 C CA . ASN A 1 280 ? -11.418 -4.249 1.679 1.00 95.12 280 ASN A CA 1
ATOM 2203 C C . ASN A 1 280 ? -10.716 -4.090 3.035 1.00 95.12 280 ASN A C 1
ATOM 2205 O O . ASN A 1 280 ? -11.013 -3.187 3.818 1.00 95.12 280 ASN A O 1
ATOM 2209 N N . ALA A 1 281 ? -9.745 -4.961 3.307 1.00 95.44 281 ALA A N 1
ATOM 2210 C CA . ALA A 1 281 ? -9.026 -4.983 4.577 1.00 95.44 281 ALA A CA 1
ATOM 2211 C C . ALA A 1 281 ? -8.238 -3.699 4.889 1.00 95.44 281 ALA A C 1
ATOM 2213 O O . ALA A 1 281 ? -8.112 -3.339 6.063 1.00 95.44 281 ALA A O 1
ATOM 2214 N N . ALA A 1 282 ? -7.736 -2.987 3.872 1.00 95.75 282 ALA A N 1
ATOM 2215 C CA . ALA A 1 282 ? -7.121 -1.680 4.081 1.00 95.75 282 ALA A CA 1
ATOM 2216 C C . ALA A 1 282 ? -8.171 -0.681 4.573 1.00 95.75 282 ALA A C 1
ATOM 2218 O O . ALA A 1 282 ? -7.940 -0.017 5.578 1.00 95.75 282 ALA A O 1
ATOM 2219 N N . VAL A 1 283 ? -9.344 -0.633 3.931 1.00 97.94 283 VAL A N 1
ATOM 2220 C CA . VAL A 1 283 ? -10.441 0.256 4.344 1.00 97.94 283 VAL A CA 1
ATOM 2221 C C . VAL A 1 283 ? -10.889 -0.059 5.761 1.00 97.94 283 VAL A C 1
ATOM 2223 O O . VAL A 1 283 ? -10.926 0.845 6.583 1.00 97.94 283 VAL A O 1
ATOM 2226 N N . LEU A 1 284 ? -11.131 -1.329 6.089 1.00 98.19 284 LEU A N 1
ATOM 2227 C CA . LEU A 1 284 ? -11.511 -1.748 7.441 1.00 98.19 284 LEU A CA 1
ATOM 2228 C C . LEU A 1 284 ? -10.462 -1.328 8.488 1.00 98.19 284 LEU A C 1
ATOM 2230 O O . LEU A 1 284 ? -10.810 -0.771 9.529 1.00 98.19 284 LEU A O 1
ATOM 2234 N N . SER A 1 285 ? -9.171 -1.525 8.196 1.00 96.31 285 SER A N 1
ATOM 2235 C CA . SER A 1 285 ? -8.074 -1.154 9.098 1.00 96.31 285 SER A CA 1
ATOM 2236 C C . SER A 1 285 ? -7.853 0.359 9.220 1.00 96.31 285 SER A C 1
ATOM 2238 O O . SER A 1 285 ? -7.472 0.816 10.298 1.00 96.31 285 SER A O 1
ATOM 2240 N N . GLN A 1 286 ? -8.031 1.138 8.149 1.00 96.50 286 GLN A N 1
ATOM 2241 C CA . GLN A 1 286 ? -7.858 2.596 8.185 1.00 96.50 286 GLN A CA 1
ATOM 2242 C C . GLN A 1 286 ? -9.103 3.294 8.745 1.00 96.50 286 GLN A C 1
ATOM 2244 O O . GLN A 1 286 ? -8.964 4.228 9.526 1.00 96.50 286 GLN A O 1
ATOM 2249 N N . ALA A 1 287 ? -10.309 2.801 8.448 1.00 97.75 287 ALA A N 1
ATOM 2250 C CA . ALA A 1 287 ? -11.550 3.234 9.088 1.00 97.75 287 ALA A CA 1
ATOM 2251 C C . ALA A 1 287 ? -11.464 3.066 10.609 1.00 97.75 287 ALA A C 1
ATOM 2253 O O . ALA A 1 287 ? -11.744 4.010 11.342 1.00 97.75 287 ALA A O 1
ATOM 2254 N N . ALA A 1 288 ? -10.980 1.913 11.089 1.00 97.00 288 ALA A N 1
ATOM 2255 C CA . ALA A 1 288 ? -10.738 1.687 12.512 1.00 97.00 288 ALA A CA 1
ATOM 2256 C C . ALA A 1 288 ? -9.794 2.746 13.109 1.00 97.00 288 ALA A C 1
ATOM 2258 O O . ALA A 1 288 ? -10.063 3.281 14.182 1.00 97.00 288 ALA A O 1
ATOM 2259 N N . HIS A 1 289 ? -8.721 3.105 12.396 1.00 94.38 289 HIS A N 1
ATOM 2260 C CA . HIS A 1 289 ? -7.807 4.158 12.831 1.00 94.38 289 HIS A CA 1
ATOM 2261 C C . HIS A 1 289 ? -8.470 5.547 12.859 1.00 94.38 289 HIS A C 1
ATOM 2263 O O . HIS A 1 289 ? -8.334 6.251 13.859 1.00 94.38 289 HIS A O 1
ATOM 2269 N N . VAL A 1 290 ? -9.227 5.927 11.823 1.00 95.88 290 VAL A N 1
ATOM 2270 C CA . VAL A 1 290 ? -9.951 7.210 11.781 1.00 95.88 290 VAL A CA 1
ATOM 2271 C C . VAL A 1 290 ? -10.989 7.288 12.900 1.00 95.88 290 VAL A C 1
ATOM 2273 O O . VAL A 1 290 ? -11.026 8.286 13.610 1.00 95.88 290 VAL A O 1
ATOM 2276 N N . VAL A 1 291 ? -11.770 6.232 13.146 1.00 96.38 291 VAL A N 1
ATOM 2277 C CA . VAL A 1 291 ? -12.746 6.183 14.252 1.00 96.38 291 VAL A CA 1
ATOM 2278 C C . VAL A 1 291 ? -12.071 6.417 15.614 1.00 96.38 291 VAL A C 1
ATOM 2280 O O . VAL A 1 291 ? -12.626 7.128 16.453 1.00 96.38 291 VAL A O 1
ATOM 2283 N N . GLN A 1 292 ? -10.846 5.914 15.826 1.00 92.31 292 GLN A N 1
ATOM 2284 C CA . GLN A 1 292 ? -10.064 6.233 17.031 1.00 92.31 292 GLN A CA 1
ATOM 2285 C C . GLN A 1 292 ? -9.667 7.722 17.112 1.00 92.31 292 GLN A C 1
ATOM 2287 O O . GLN A 1 292 ? -9.683 8.278 18.208 1.00 92.31 292 GLN A O 1
ATOM 2292 N N . LEU A 1 293 ? -9.332 8.369 15.987 1.00 91.94 293 LEU A N 1
ATOM 2293 C CA . LEU A 1 293 ? -8.970 9.798 15.926 1.00 91.94 293 LEU A CA 1
ATOM 2294 C C . LEU A 1 293 ? -10.179 10.733 16.114 1.00 91.94 293 LEU A C 1
ATOM 2296 O O . LEU A 1 293 ? -10.061 11.778 16.754 1.00 91.94 293 LEU A O 1
ATOM 2300 N N . LEU A 1 294 ? -11.346 10.358 15.580 1.00 93.38 294 LEU A N 1
ATOM 2301 C CA . LEU A 1 294 ? -12.593 11.118 15.732 1.00 93.38 294 LEU A CA 1
ATOM 2302 C C . LEU A 1 294 ? -13.075 11.147 17.190 1.00 93.38 294 LEU A C 1
ATOM 2304 O O . LEU A 1 294 ? -13.603 12.165 17.649 1.00 93.38 294 LEU A O 1
ATOM 2308 N N . GLY A 1 295 ? -12.870 10.046 17.918 1.00 89.12 295 GLY A N 1
ATOM 2309 C CA . GLY A 1 295 ? -13.305 9.886 19.302 1.00 89.12 295 GLY A CA 1
ATOM 2310 C C . GLY A 1 295 ? -14.829 9.798 19.442 1.00 89.12 295 GLY A C 1
ATOM 2311 O O . GLY A 1 295 ? -15.532 9.327 18.550 1.00 89.12 295 GLY A O 1
ATOM 2312 N N . GLY A 1 296 ? -15.344 10.223 20.598 1.00 89.19 296 GLY A N 1
ATOM 2313 C CA . GLY A 1 296 ? -16.758 10.118 20.968 1.00 89.19 296 GLY A CA 1
ATOM 2314 C C . GLY A 1 296 ? -16.943 9.329 22.264 1.00 89.19 296 GLY A C 1
ATOM 2315 O O . GLY A 1 296 ? -16.082 9.357 23.142 1.00 89.19 296 GLY A O 1
ATOM 2316 N N . SER A 1 297 ? -18.062 8.608 22.396 1.00 91.38 297 SER A N 1
ATOM 2317 C CA . SER A 1 297 ? -18.263 7.705 23.537 1.00 91.38 297 SER A CA 1
ATOM 2318 C C . SER A 1 297 ? -17.235 6.575 23.498 1.00 91.38 297 SER A C 1
ATOM 2320 O O . SER A 1 297 ? -17.235 5.764 22.572 1.00 91.38 297 SER A O 1
ATOM 2322 N N . VAL A 1 298 ? -16.389 6.505 24.528 1.00 88.88 298 VAL A N 1
ATOM 2323 C CA . VAL A 1 298 ? -15.280 5.544 24.670 1.00 88.88 298 VAL A CA 1
ATOM 2324 C C . VAL A 1 298 ? -15.721 4.106 24.364 1.00 88.88 298 VAL A C 1
ATOM 2326 O O . VAL A 1 298 ? -15.082 3.401 23.587 1.00 88.88 298 VAL A O 1
ATOM 2329 N N . GLN A 1 299 ? -16.865 3.684 24.909 1.00 88.62 299 GLN A N 1
ATOM 2330 C CA . GLN A 1 299 ? -17.397 2.335 24.706 1.00 88.62 299 GLN A CA 1
ATOM 2331 C C . GLN A 1 299 ? -17.911 2.098 23.274 1.00 88.62 299 GLN A C 1
ATOM 2333 O O . GLN A 1 299 ? -17.778 0.986 22.763 1.00 88.62 299 GLN A O 1
ATOM 2338 N N . ALA A 1 300 ? -18.473 3.121 22.619 1.00 92.31 300 ALA A N 1
ATOM 2339 C CA . ALA A 1 300 ? -18.930 3.027 21.232 1.00 92.31 300 ALA A CA 1
ATOM 2340 C C . ALA A 1 300 ? -17.741 2.939 20.264 1.00 92.31 300 ALA A C 1
ATOM 2342 O O . ALA A 1 300 ? -17.685 2.008 19.464 1.00 92.31 300 ALA A O 1
ATOM 2343 N N . VAL A 1 301 ? -16.751 3.828 20.425 1.00 93.56 301 VAL A N 1
ATOM 2344 C CA . VAL A 1 301 ? -15.488 3.822 19.666 1.00 93.56 301 VAL A CA 1
ATOM 2345 C C . VAL A 1 301 ? -14.815 2.457 19.776 1.00 93.56 301 VAL A C 1
ATOM 2347 O O . VAL A 1 301 ? -14.517 1.832 18.764 1.00 93.56 301 VAL A O 1
ATOM 2350 N N . TYR A 1 302 ? -14.631 1.932 20.991 1.00 93.50 302 TYR A N 1
ATOM 2351 C CA . TYR A 1 302 ? -13.994 0.628 21.161 1.00 93.50 302 TYR A CA 1
ATOM 2352 C C . TYR A 1 302 ? -14.799 -0.539 20.576 1.00 93.50 302 TYR A C 1
ATOM 2354 O O . TYR A 1 302 ? -14.191 -1.480 20.076 1.00 93.50 302 TYR A O 1
ATOM 2362 N N . ASN A 1 303 ? -16.136 -0.503 20.603 1.00 94.38 303 ASN A N 1
ATOM 2363 C CA . ASN A 1 303 ? -16.959 -1.525 19.947 1.00 94.38 303 ASN A CA 1
ATOM 2364 C C . ASN A 1 303 ? -16.818 -1.482 18.417 1.00 94.38 303 ASN A C 1
ATOM 2366 O O . ASN A 1 303 ? -16.634 -2.525 17.792 1.00 94.38 303 ASN A O 1
ATOM 2370 N N . GLU A 1 304 ? -16.881 -0.290 17.823 1.00 96.56 304 GLU A N 1
ATOM 2371 C CA . GLU A 1 304 ? -16.761 -0.091 16.376 1.00 96.56 304 GLU A CA 1
ATOM 2372 C C . GLU A 1 304 ? -15.371 -0.509 15.870 1.00 96.56 304 GLU A C 1
ATOM 2374 O O . GLU A 1 304 ? -15.253 -1.277 14.917 1.00 96.56 304 GLU A O 1
ATOM 2379 N N . VAL A 1 305 ? -14.317 -0.088 16.568 1.00 97.00 305 VAL A N 1
ATOM 2380 C CA . VAL A 1 305 ? -12.916 -0.381 16.232 1.00 97.00 305 VAL A CA 1
ATOM 2381 C C . VAL A 1 305 ? -12.582 -1.871 16.414 1.00 97.00 305 VAL A C 1
ATOM 2383 O O . VAL A 1 305 ? -11.924 -2.458 15.555 1.00 97.00 305 VAL A O 1
ATOM 2386 N N . GLU A 1 306 ? -13.060 -2.514 17.490 1.00 96.00 306 GLU A N 1
ATOM 2387 C CA . GLU A 1 306 ? -12.900 -3.964 17.712 1.00 96.00 306 GLU A CA 1
ATOM 2388 C C . GLU A 1 306 ? -13.598 -4.771 16.599 1.00 96.00 306 GLU A C 1
ATOM 2390 O O . GLU A 1 306 ? -13.016 -5.719 16.069 1.00 96.00 306 GLU A O 1
ATOM 2395 N N . ASN A 1 307 ? -14.794 -4.347 16.168 1.00 97.12 307 ASN A N 1
ATOM 2396 C CA . ASN A 1 307 ? -15.512 -4.942 15.038 1.00 97.12 307 ASN A CA 1
ATOM 2397 C C . ASN A 1 307 ? -14.768 -4.754 13.703 1.00 97.12 307 ASN A C 1
ATOM 2399 O O . ASN A 1 307 ? -14.594 -5.718 12.959 1.00 97.12 307 ASN A O 1
ATOM 2403 N N . LEU A 1 308 ? -14.281 -3.546 13.402 1.00 98.12 308 LEU A N 1
ATOM 2404 C CA . LEU A 1 308 ? -13.571 -3.251 12.152 1.00 98.12 308 LEU A CA 1
ATOM 2405 C C . LEU A 1 308 ? -12.259 -4.044 12.021 1.00 98.12 308 LEU A C 1
ATOM 2407 O O . LEU A 1 308 ? -12.031 -4.656 10.977 1.00 98.12 308 LEU A O 1
ATOM 2411 N N . TYR A 1 309 ? -11.436 -4.127 13.074 1.00 97.19 309 TYR A N 1
ATOM 2412 C CA . TYR A 1 309 ? -10.231 -4.972 13.045 1.00 97.19 309 TYR A CA 1
ATOM 2413 C C . TYR A 1 309 ? -10.561 -6.475 12.991 1.00 97.19 309 TYR A C 1
ATOM 2415 O O . TYR A 1 309 ? -9.840 -7.233 12.340 1.00 97.19 309 TYR A O 1
ATOM 2423 N N . THR A 1 310 ? -11.662 -6.918 13.610 1.00 96.31 310 THR A N 1
ATOM 2424 C CA . THR A 1 310 ? -12.121 -8.318 13.519 1.00 96.31 310 THR A CA 1
ATOM 2425 C C . THR A 1 310 ? -12.593 -8.668 12.104 1.00 96.31 310 THR A C 1
ATOM 2427 O O . THR A 1 310 ? -12.220 -9.716 11.579 1.00 96.31 310 THR A O 1
ATOM 2430 N N . ARG A 1 311 ? -13.338 -7.771 11.442 1.00 97.69 311 ARG A N 1
ATOM 2431 C CA . ARG A 1 311 ? -13.702 -7.900 10.020 1.00 97.69 311 ARG A CA 1
ATOM 2432 C C . ARG A 1 311 ? -12.470 -7.897 9.118 1.00 97.69 311 ARG A C 1
ATOM 2434 O O . ARG A 1 311 ? -12.391 -8.725 8.219 1.00 97.69 311 ARG A O 1
ATOM 2441 N N . ALA A 1 312 ? -11.493 -7.025 9.378 1.00 96.94 312 ALA A N 1
ATOM 2442 C CA . ALA A 1 312 ? -10.243 -7.006 8.620 1.00 96.94 312 ALA A CA 1
ATOM 2443 C C . ALA A 1 312 ? -9.527 -8.367 8.700 1.00 96.94 312 ALA A C 1
ATOM 2445 O O . ALA A 1 312 ? -9.204 -8.927 7.659 1.00 96.94 312 ALA A O 1
ATOM 2446 N N . LEU A 1 313 ? -9.388 -8.947 9.902 1.00 95.94 313 LEU A N 1
ATOM 2447 C CA . LEU A 1 313 ? -8.819 -10.291 10.104 1.00 95.94 313 LEU A CA 1
ATOM 2448 C C . LEU A 1 313 ? -9.609 -11.399 9.389 1.00 95.94 313 LEU A C 1
ATOM 2450 O O . LEU A 1 313 ? -9.011 -12.352 8.893 1.00 95.94 313 LEU A O 1
ATOM 2454 N N . ALA A 1 314 ? -10.939 -11.295 9.326 1.00 96.06 314 ALA A N 1
ATOM 2455 C CA . ALA A 1 314 ? -11.770 -12.258 8.601 1.00 96.06 314 ALA A CA 1
ATOM 2456 C C . ALA A 1 314 ? -11.532 -12.208 7.078 1.00 96.06 314 ALA A C 1
ATOM 2458 O O . ALA A 1 314 ? -11.563 -13.248 6.425 1.00 96.06 314 ALA A O 1
ATOM 2459 N N . VAL A 1 315 ? -11.249 -11.022 6.528 1.00 94.00 315 VAL A N 1
ATOM 2460 C CA . VAL A 1 315 ? -10.926 -10.814 5.105 1.00 94.00 315 VAL A CA 1
ATOM 2461 C C . VAL A 1 315 ? -9.483 -11.214 4.774 1.00 94.00 315 VAL A C 1
ATOM 2463 O O . VAL A 1 315 ? -9.240 -11.830 3.738 1.00 94.00 315 VAL A O 1
ATOM 2466 N N . THR A 1 316 ? -8.508 -10.854 5.614 1.00 90.69 316 THR A N 1
ATOM 2467 C CA . THR A 1 316 ? -7.077 -11.093 5.333 1.00 90.69 316 THR A CA 1
ATOM 2468 C C . THR A 1 316 ? -6.604 -12.497 5.661 1.00 90.69 316 THR A C 1
ATOM 2470 O O . THR A 1 316 ? -5.547 -12.908 5.186 1.00 90.69 316 THR A O 1
ATOM 2473 N N . GLY A 1 317 ? -7.327 -13.200 6.531 1.00 90.25 317 GLY A N 1
ATOM 2474 C CA . GLY A 1 317 ? -6.722 -14.239 7.347 1.00 90.25 317 GLY A CA 1
ATOM 2475 C C . GLY A 1 317 ? -5.841 -13.640 8.448 1.00 90.25 317 GLY A C 1
ATOM 2476 O O . GLY A 1 317 ? -5.871 -12.442 8.741 1.00 90.25 317 GLY A O 1
ATOM 2477 N N . ASP A 1 318 ? -5.065 -14.497 9.098 1.00 90.06 318 ASP A N 1
ATOM 2478 C CA . ASP A 1 318 ? -4.325 -14.151 10.308 1.00 90.06 318 ASP A CA 1
ATOM 2479 C C . ASP A 1 318 ? -3.017 -13.404 9.991 1.00 90.06 318 ASP A C 1
ATOM 2481 O O . ASP A 1 318 ? -2.152 -13.953 9.315 1.00 90.06 318 ASP A O 1
ATOM 2485 N N . CYS A 1 319 ? -2.852 -12.175 10.494 1.00 93.88 319 CYS A N 1
ATOM 2486 C CA . CYS A 1 319 ? -1.612 -11.400 10.356 1.00 93.88 319 CYS A CA 1
ATOM 2487 C C . CYS A 1 319 ? -1.217 -10.706 11.670 1.00 93.88 319 CYS A C 1
ATOM 2489 O O . CYS A 1 319 ? -2.068 -10.366 12.503 1.00 93.88 319 CYS A O 1
ATOM 2491 N N . ALA A 1 320 ? 0.083 -10.490 11.871 1.00 95.12 320 ALA A N 1
ATOM 2492 C CA . ALA A 1 320 ? 0.625 -9.926 13.099 1.00 95.12 320 ALA A CA 1
ATOM 2493 C C . ALA A 1 320 ? 0.152 -8.480 13.319 1.00 95.12 320 ALA A C 1
ATOM 2495 O O . ALA A 1 320 ? -0.252 -8.131 14.428 1.00 95.12 320 ALA A O 1
ATOM 2496 N N . HIS A 1 321 ? 0.108 -7.650 12.275 1.00 94.44 321 HIS A N 1
ATOM 2497 C CA . HIS A 1 321 ? -0.264 -6.240 12.374 1.00 94.44 321 HIS A CA 1
ATOM 2498 C C . HIS A 1 321 ? -1.687 -6.036 12.904 1.00 94.44 321 HIS A C 1
ATOM 2500 O O . HIS A 1 321 ? -1.898 -5.243 13.823 1.00 94.44 321 HIS A O 1
ATOM 2506 N N . LEU A 1 322 ? -2.677 -6.756 12.363 1.00 95.12 322 LEU A N 1
ATOM 2507 C CA . LEU A 1 322 ? -4.062 -6.639 12.832 1.00 95.12 322 LEU A CA 1
ATOM 2508 C C . LEU A 1 322 ? -4.242 -7.240 14.230 1.00 95.12 322 LEU A C 1
ATOM 2510 O O . LEU A 1 322 ? -4.995 -6.687 15.032 1.00 95.12 322 LEU A O 1
ATOM 2514 N N . ARG A 1 323 ? -3.508 -8.310 14.568 1.00 96.44 323 ARG A N 1
ATOM 2515 C CA . ARG A 1 323 ? -3.462 -8.846 15.937 1.00 96.44 323 ARG A CA 1
ATOM 2516 C C . ARG A 1 323 ? -2.890 -7.831 16.927 1.00 96.44 323 ARG A C 1
ATOM 2518 O O . ARG A 1 323 ? -3.486 -7.637 17.984 1.00 96.44 323 ARG A O 1
ATOM 2525 N N . MET A 1 324 ? -1.813 -7.126 16.578 1.00 95.81 324 MET A N 1
ATOM 2526 C CA . MET A 1 324 ? -1.265 -6.041 17.399 1.00 95.81 324 MET A CA 1
ATOM 2527 C C . MET A 1 324 ? -2.279 -4.905 17.578 1.00 95.81 324 MET A C 1
ATOM 2529 O O . MET A 1 324 ? -2.555 -4.513 18.711 1.00 95.81 324 MET A O 1
ATOM 2533 N N . LYS A 1 325 ? -2.905 -4.422 16.494 1.00 95.00 325 LYS A N 1
ATOM 2534 C CA . LYS A 1 325 ? -3.947 -3.379 16.562 1.00 95.00 325 LYS A CA 1
ATOM 2535 C C . LYS A 1 325 ? -5.126 -3.787 17.453 1.00 95.00 325 LYS A C 1
ATOM 2537 O O . LYS A 1 325 ? -5.519 -3.020 18.331 1.00 95.00 325 LYS A O 1
ATOM 2542 N N . LEU A 1 326 ? -5.646 -5.003 17.282 1.00 95.12 326 LEU A N 1
ATOM 2543 C CA . LEU A 1 326 ? -6.731 -5.542 18.105 1.00 95.12 326 LEU A CA 1
ATOM 2544 C C . LEU A 1 326 ? -6.308 -5.689 19.576 1.00 95.12 326 LEU A C 1
ATOM 2546 O O . LEU A 1 326 ? -7.067 -5.329 20.473 1.00 95.12 326 LEU A O 1
ATOM 2550 N N . GLY A 1 327 ? -5.083 -6.155 19.834 1.00 95.44 327 GLY A N 1
ATOM 2551 C CA . GLY A 1 327 ? -4.513 -6.253 21.177 1.00 95.44 327 GLY A CA 1
ATOM 2552 C C . GLY A 1 327 ? -4.422 -4.901 21.889 1.00 95.44 327 GLY A C 1
ATOM 2553 O O . GLY A 1 327 ? -4.868 -4.791 23.030 1.00 95.44 327 GLY A O 1
ATOM 2554 N N . MET A 1 328 ? -3.946 -3.854 21.203 1.00 93.50 328 MET A N 1
ATOM 2555 C CA . MET A 1 328 ? -3.888 -2.486 21.743 1.00 93.50 328 MET A CA 1
ATOM 2556 C C . MET A 1 328 ? -5.281 -1.965 22.123 1.00 93.50 328 MET A C 1
ATOM 2558 O O . MET A 1 328 ? -5.455 -1.401 23.202 1.00 93.50 328 MET A O 1
ATOM 2562 N N . VAL A 1 329 ? -6.291 -2.192 21.277 1.00 93.12 329 VAL A N 1
ATOM 2563 C CA . VAL A 1 329 ? -7.683 -1.797 21.561 1.00 93.12 329 VAL A CA 1
ATOM 2564 C C . VAL A 1 329 ? -8.215 -2.552 22.779 1.00 93.12 329 VAL A C 1
ATOM 2566 O O . VAL A 1 329 ? -8.735 -1.939 23.706 1.00 93.12 329 VAL A O 1
ATOM 2569 N N . LEU A 1 330 ? -8.024 -3.871 22.845 1.00 93.69 330 LEU A N 1
ATOM 2570 C CA . LEU A 1 330 ? -8.437 -4.684 23.995 1.00 93.69 330 LEU A CA 1
ATOM 2571 C C . LEU A 1 330 ? -7.732 -4.261 25.297 1.00 93.69 330 LEU A C 1
ATOM 2573 O O . LEU A 1 330 ? -8.358 -4.281 26.357 1.00 93.69 330 LEU A O 1
ATOM 2577 N N . GLN A 1 331 ? -6.465 -3.839 25.231 1.00 92.44 331 GLN A N 1
ATOM 2578 C CA . GLN A 1 331 ? -5.716 -3.304 26.374 1.00 92.44 331 GLN A CA 1
ATOM 2579 C C . GLN A 1 331 ? -6.312 -1.971 26.845 1.00 92.44 331 GLN A C 1
ATOM 2581 O O . GLN A 1 331 ? -6.577 -1.814 28.035 1.00 92.44 331 GLN A O 1
ATOM 2586 N N . GLN A 1 332 ? -6.617 -1.057 25.917 1.00 89.94 332 GLN A N 1
ATOM 2587 C CA . GLN A 1 332 ? -7.294 0.216 26.200 1.00 89.94 332 GLN A CA 1
ATOM 2588 C C . GLN A 1 332 ? -8.702 0.028 26.801 1.00 89.94 332 GLN A C 1
ATOM 2590 O O . GLN A 1 332 ? -9.136 0.830 27.623 1.00 89.94 332 GLN A O 1
ATOM 2595 N N . ARG A 1 333 ? -9.392 -1.074 26.471 1.00 90.44 333 ARG A N 1
ATOM 2596 C CA . ARG A 1 333 ? -10.659 -1.494 27.105 1.00 90.44 333 ARG A CA 1
ATOM 2597 C C . ARG A 1 333 ? -10.506 -2.122 28.500 1.00 90.44 333 ARG A C 1
ATOM 2599 O O . ARG A 1 333 ? -11.500 -2.578 29.062 1.00 90.44 333 ARG A O 1
ATOM 2606 N N . GLY A 1 334 ? -9.288 -2.266 29.024 1.00 90.69 334 GLY A N 1
ATOM 2607 C CA . GLY A 1 334 ? -9.008 -3.009 30.259 1.00 90.69 334 GLY A CA 1
ATOM 2608 C C . GLY A 1 334 ? -9.106 -4.538 30.127 1.00 90.69 334 GLY A C 1
ATOM 2609 O O . GLY A 1 334 ? -8.920 -5.256 31.110 1.00 90.69 334 GLY A O 1
ATOM 2610 N N . LYS A 1 335 ? -9.336 -5.087 28.923 1.00 94.19 335 LYS A N 1
ATOM 2611 C CA . LYS A 1 335 ? -9.441 -6.538 28.666 1.00 94.19 335 LYS A CA 1
ATOM 2612 C C . LYS A 1 335 ? -8.053 -7.200 28.553 1.00 94.19 335 LYS A C 1
ATOM 2614 O O . LYS A 1 335 ? -7.779 -7.948 27.613 1.00 94.19 335 LYS A O 1
ATOM 2619 N N . ALA A 1 336 ? -7.168 -6.957 29.523 1.00 94.50 336 ALA A N 1
ATOM 2620 C CA . ALA A 1 336 ? -5.741 -7.309 29.469 1.00 94.50 336 ALA A CA 1
ATOM 2621 C C . ALA A 1 336 ? -5.451 -8.789 29.128 1.00 94.50 336 ALA A C 1
ATOM 2623 O O . ALA A 1 336 ? -4.525 -9.081 28.372 1.00 94.50 336 ALA A O 1
ATOM 2624 N N . ARG A 1 337 ? -6.270 -9.738 29.616 1.00 96.00 337 ARG A N 1
ATOM 2625 C CA . ARG A 1 337 ? -6.132 -11.171 29.275 1.00 96.00 337 ARG A CA 1
ATOM 2626 C C . ARG A 1 337 ? -6.347 -11.448 27.781 1.00 96.00 337 ARG A C 1
ATOM 2628 O O . ARG A 1 337 ? -5.602 -12.232 27.204 1.00 96.00 337 ARG A O 1
ATOM 2635 N N . GLN A 1 338 ? -7.332 -10.798 27.159 1.00 95.75 338 GLN A N 1
ATOM 2636 C CA . GLN A 1 338 ? -7.614 -10.947 25.727 1.00 95.75 338 GLN A CA 1
ATOM 2637 C C . GLN A 1 338 ? -6.565 -10.216 24.881 1.00 95.75 338 GLN A C 1
ATOM 2639 O O . GLN A 1 338 ? -6.114 -10.759 23.876 1.00 95.75 338 GLN A O 1
ATOM 2644 N N . ALA A 1 339 ? -6.113 -9.035 25.319 1.00 96.12 339 ALA A N 1
ATOM 2645 C CA . ALA A 1 339 ? -5.012 -8.311 24.682 1.00 96.12 339 ALA A CA 1
ATOM 2646 C C . ALA A 1 339 ? -3.732 -9.162 24.614 1.00 96.12 339 ALA A C 1
ATOM 2648 O O . ALA A 1 339 ? -3.170 -9.347 23.535 1.00 96.12 339 ALA A O 1
ATOM 2649 N N . LYS A 1 340 ? -3.339 -9.780 25.740 1.00 96.38 340 LYS A N 1
ATOM 2650 C CA . LYS A 1 340 ? -2.185 -10.690 25.813 1.00 96.38 340 LYS A CA 1
ATOM 2651 C C . LYS A 1 340 ? -2.285 -11.845 24.811 1.00 96.38 340 LYS A C 1
ATOM 2653 O O . LYS A 1 340 ? -1.294 -12.146 24.155 1.00 96.38 340 LYS A O 1
ATOM 2658 N N . GLN A 1 341 ? -3.465 -12.447 24.644 1.00 96.69 341 GLN A N 1
ATOM 2659 C CA . GLN A 1 341 ? -3.680 -13.503 23.645 1.00 96.69 341 GLN A CA 1
ATOM 2660 C C . GLN A 1 341 ? -3.464 -13.000 22.208 1.00 96.69 341 GLN A C 1
ATOM 2662 O O . GLN A 1 341 ? -2.862 -13.714 21.408 1.00 96.69 341 GLN A O 1
ATOM 2667 N N . GLN A 1 342 ? -3.904 -11.779 21.873 1.00 97.19 342 GLN A N 1
ATOM 2668 C CA . GLN A 1 342 ? -3.653 -11.212 20.542 1.00 97.19 342 GLN A CA 1
ATOM 2669 C C . GLN A 1 342 ? -2.164 -10.930 20.315 1.00 97.19 342 GLN A C 1
ATOM 2671 O O . GLN A 1 342 ? -1.642 -11.303 19.271 1.00 97.19 342 GLN A O 1
ATOM 2676 N N . PHE A 1 343 ? -1.464 -10.347 21.294 1.00 96.12 343 PHE A N 1
ATOM 2677 C CA . PHE A 1 343 ? -0.024 -10.081 21.194 1.00 96.12 343 PHE A CA 1
ATOM 2678 C C . PHE A 1 343 ? 0.803 -11.371 21.073 1.00 96.12 343 PHE A C 1
ATOM 2680 O O . PHE A 1 343 ? 1.689 -11.460 20.226 1.00 96.12 343 PHE A O 1
ATOM 2687 N N . GLN A 1 344 ? 0.472 -12.409 21.851 1.00 97.12 344 GLN A N 1
ATOM 2688 C CA . GLN A 1 344 ? 1.103 -13.729 21.731 1.00 97.12 344 GLN A CA 1
ATOM 2689 C C . GLN A 1 344 ? 0.866 -14.348 20.348 1.00 97.12 344 GLN A C 1
ATOM 2691 O O . GLN A 1 344 ? 1.788 -14.910 19.761 1.00 97.12 344 GLN A O 1
ATOM 2696 N N . ARG A 1 345 ? -0.348 -14.209 19.801 1.00 96.75 345 ARG A N 1
ATOM 2697 C CA . ARG A 1 345 ? -0.679 -14.690 18.455 1.00 96.75 345 ARG A CA 1
ATOM 2698 C C . ARG A 1 345 ? 0.029 -13.890 17.358 1.00 96.75 345 ARG A C 1
ATOM 2700 O O . ARG A 1 345 ? 0.482 -14.492 16.396 1.00 96.75 345 ARG A O 1
ATOM 2707 N N . ALA A 1 346 ? 0.196 -12.576 17.522 1.00 96.50 346 ALA A N 1
ATOM 2708 C CA . ALA A 1 346 ? 0.977 -11.744 16.607 1.00 96.50 346 ALA A CA 1
ATOM 2709 C C . ALA A 1 346 ? 2.449 -12.183 16.551 1.00 96.50 346 ALA A C 1
ATOM 2711 O O . ALA A 1 346 ? 2.978 -12.429 15.470 1.00 96.50 346 ALA A O 1
ATOM 2712 N N . ALA A 1 347 ? 3.084 -12.354 17.716 1.00 96.44 347 ALA A N 1
ATOM 2713 C CA . ALA A 1 347 ? 4.478 -12.789 17.810 1.00 96.44 347 ALA A CA 1
ATOM 2714 C C . ALA A 1 347 ? 4.695 -14.214 17.263 1.00 96.44 347 ALA A C 1
ATOM 2716 O O . ALA A 1 347 ? 5.742 -14.493 16.687 1.00 96.44 347 ALA A O 1
ATOM 2717 N N . ALA A 1 348 ? 3.697 -15.097 17.394 1.00 97.06 348 ALA A N 1
ATOM 2718 C CA . ALA A 1 348 ? 3.722 -16.437 16.806 1.00 97.06 348 ALA A CA 1
ATOM 2719 C C . ALA A 1 348 ? 3.577 -16.445 15.269 1.00 97.06 348 ALA A C 1
ATOM 2721 O O . ALA A 1 348 ? 4.021 -17.397 14.635 1.00 97.06 348 ALA A O 1
ATOM 2722 N N . ILE A 1 349 ? 2.968 -15.411 14.672 1.00 95.12 349 ILE A N 1
ATOM 2723 C CA . ILE A 1 349 ? 2.884 -15.238 13.211 1.00 95.12 349 ILE A CA 1
ATOM 2724 C C . ILE A 1 349 ? 4.200 -14.667 12.672 1.00 95.12 349 ILE A C 1
ATOM 2726 O O . ILE A 1 349 ? 4.770 -15.206 11.727 1.00 95.12 349 ILE A O 1
ATOM 2730 N N . SER A 1 350 ? 4.691 -13.576 13.265 1.00 94.88 350 SER A N 1
ATOM 2731 C CA . SER A 1 350 ? 5.984 -12.984 12.915 1.00 94.88 350 SER A CA 1
ATOM 2732 C C . SER A 1 350 ? 6.486 -12.072 14.033 1.00 94.88 350 SER A C 1
ATOM 2734 O O . SER A 1 350 ? 5.962 -10.975 14.236 1.00 94.88 350 SER A O 1
ATOM 2736 N N . LEU A 1 351 ? 7.533 -12.509 14.738 1.00 94.50 351 LEU A N 1
ATOM 2737 C CA . LEU A 1 351 ? 8.207 -11.688 15.743 1.00 94.50 351 LEU A CA 1
ATOM 2738 C C . LEU A 1 351 ? 8.836 -10.438 15.106 1.00 94.50 351 LEU A C 1
ATOM 2740 O O . LEU A 1 351 ? 8.578 -9.337 15.581 1.00 94.50 351 LEU A O 1
ATOM 2744 N N . ASP A 1 352 ? 9.543 -10.588 13.981 1.00 93.75 352 ASP A N 1
ATOM 2745 C CA . ASP A 1 352 ? 10.120 -9.481 13.203 1.00 93.75 352 ASP A CA 1
ATOM 2746 C C . ASP A 1 352 ? 9.089 -8.384 12.879 1.00 93.75 352 ASP A C 1
ATOM 2748 O O . ASP A 1 352 ? 9.367 -7.194 13.040 1.00 93.75 352 ASP A O 1
ATOM 2752 N N . ALA A 1 353 ? 7.880 -8.764 12.442 1.00 91.06 353 ALA A N 1
ATOM 2753 C CA . ALA A 1 353 ? 6.821 -7.805 12.135 1.00 91.06 353 ALA A CA 1
ATOM 2754 C C . ALA A 1 353 ? 6.268 -7.114 13.394 1.00 91.06 353 ALA A C 1
ATOM 2756 O O . ALA A 1 353 ? 5.892 -5.944 13.323 1.00 91.06 353 ALA A O 1
ATOM 2757 N N . VAL A 1 354 ? 6.235 -7.801 14.543 1.00 93.25 354 VAL A N 1
ATOM 2758 C CA . VAL A 1 354 ? 5.861 -7.208 15.839 1.00 93.25 354 VAL A CA 1
ATOM 2759 C C . VAL A 1 354 ? 6.932 -6.234 16.331 1.00 93.25 354 VAL A C 1
ATOM 2761 O O . VAL A 1 354 ? 6.596 -5.116 16.716 1.00 93.25 354 VAL A O 1
ATOM 2764 N N . GLU A 1 355 ? 8.210 -6.608 16.291 1.00 92.31 355 GLU A N 1
ATOM 2765 C CA . GLU A 1 355 ? 9.317 -5.733 16.697 1.00 92.31 355 GLU A CA 1
ATOM 2766 C C . GLU A 1 355 ? 9.392 -4.474 15.829 1.00 92.31 355 GLU A C 1
ATOM 2768 O O . GLU A 1 355 ? 9.560 -3.367 16.341 1.00 92.31 355 GLU A O 1
ATOM 2773 N N . GLU A 1 356 ? 9.219 -4.622 14.515 1.00 92.50 356 GLU A N 1
ATOM 2774 C CA . GLU A 1 356 ? 9.185 -3.498 13.583 1.00 92.50 356 GLU A CA 1
ATOM 2775 C C . GLU A 1 356 ? 7.939 -2.622 13.782 1.00 92.50 356 GLU A C 1
ATOM 2777 O O . GLU A 1 356 ? 8.047 -1.397 13.767 1.00 92.50 356 GLU A O 1
ATOM 2782 N N . PHE A 1 357 ? 6.772 -3.221 14.053 1.00 89.31 357 PHE A N 1
ATOM 2783 C CA . PHE A 1 357 ? 5.559 -2.483 14.415 1.00 89.31 357 PHE A CA 1
ATOM 2784 C C . PHE A 1 357 ? 5.761 -1.627 15.668 1.00 89.31 357 PHE A C 1
ATOM 2786 O O . PHE A 1 357 ? 5.360 -0.466 15.681 1.00 89.31 357 PHE A O 1
ATOM 2793 N N . MET A 1 358 ? 6.400 -2.168 16.709 1.00 88.31 358 MET A N 1
ATOM 2794 C CA . MET A 1 358 ? 6.592 -1.461 17.980 1.00 88.31 358 MET A CA 1
ATOM 2795 C C . MET A 1 358 ? 7.506 -0.230 17.863 1.00 88.31 358 MET A C 1
ATOM 2797 O O . MET A 1 358 ? 7.394 0.666 18.694 1.00 88.31 358 MET A O 1
ATOM 2801 N N . LYS A 1 359 ? 8.346 -0.129 16.822 1.00 87.50 359 LYS A N 1
ATOM 2802 C CA . LYS A 1 359 ? 9.130 1.089 16.519 1.00 87.50 359 LYS A CA 1
ATOM 2803 C C . LYS A 1 359 ? 8.254 2.244 16.024 1.00 87.50 359 LYS A C 1
ATOM 2805 O O . LYS A 1 359 ? 8.579 3.401 16.273 1.00 87.50 359 LYS A O 1
ATOM 2810 N N . ASP A 1 360 ? 7.149 1.929 15.344 1.00 70.88 360 ASP A N 1
ATOM 2811 C CA . ASP A 1 360 ? 6.175 2.901 14.830 1.00 70.88 360 ASP A CA 1
ATOM 2812 C C . ASP A 1 360 ? 5.139 3.319 15.908 1.00 70.88 360 ASP A C 1
ATOM 2814 O O . ASP A 1 360 ? 4.318 4.208 15.669 1.00 70.88 360 ASP A O 1
ATOM 2818 N N . VAL A 1 361 ? 5.131 2.682 17.090 1.00 70.12 361 VAL A N 1
ATOM 2819 C CA . VAL A 1 361 ? 4.169 2.949 18.175 1.00 70.12 361 VAL A CA 1
ATOM 2820 C C . VAL A 1 361 ? 4.8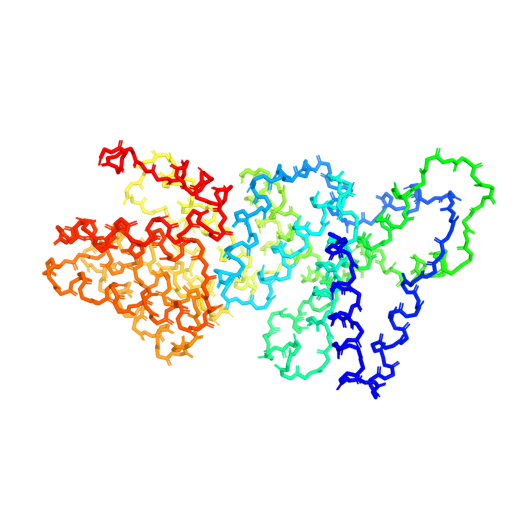10 3.850 19.243 1.00 70.12 361 VAL A C 1
ATOM 2822 O O . VAL A 1 361 ? 5.860 3.498 19.779 1.00 70.12 361 VAL A O 1
ATOM 2825 N N . PRO A 1 362 ? 4.200 4.995 19.619 1.00 53.44 362 PRO A N 1
ATOM 2826 C CA . PRO A 1 362 ? 4.708 5.810 20.721 1.00 53.44 362 PRO A CA 1
ATOM 2827 C C . PRO A 1 362 ? 4.726 5.023 22.045 1.00 53.44 362 PRO A C 1
ATOM 2829 O O . PRO A 1 362 ? 3.979 4.066 22.242 1.00 53.44 362 PRO A O 1
ATOM 2832 N N . PHE A 1 363 ? 5.555 5.452 22.996 1.00 36.50 363 PHE A N 1
ATOM 2833 C CA . PHE A 1 363 ? 6.003 4.596 24.103 1.00 36.50 363 PHE A CA 1
ATOM 2834 C C . PHE A 1 363 ? 5.006 4.159 25.216 1.00 36.50 363 PHE A C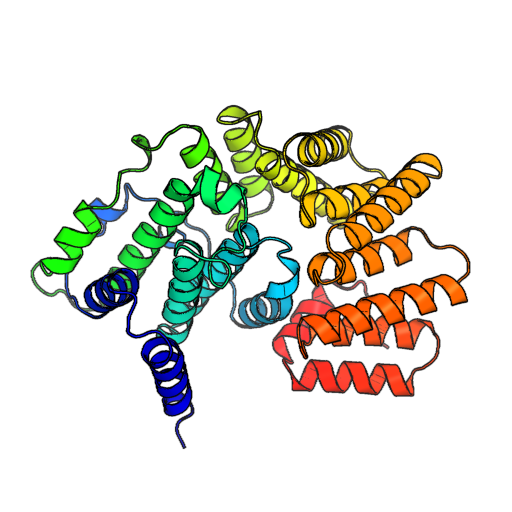 1
ATOM 2836 O O . PHE A 1 363 ? 5.403 3.270 25.975 1.00 36.50 363 PHE A O 1
ATOM 2843 N N . PRO A 1 364 ? 3.757 4.665 25.406 1.00 39.06 364 PRO A N 1
ATOM 2844 C CA . PRO A 1 364 ? 2.959 4.262 26.578 1.00 39.06 364 PRO A CA 1
ATOM 2845 C C . PRO A 1 364 ? 2.406 2.821 26.547 1.00 39.06 364 PRO A C 1
ATOM 2847 O O . PRO A 1 364 ? 1.741 2.421 27.497 1.00 39.06 364 PRO A O 1
ATOM 2850 N N . PHE A 1 365 ? 2.684 2.029 25.505 1.00 39.94 365 PHE A N 1
ATOM 2851 C CA . PHE A 1 365 ? 2.251 0.625 25.390 1.00 39.94 365 PHE A CA 1
ATOM 2852 C C . PHE A 1 365 ? 3.303 -0.401 25.865 1.00 39.94 365 PHE A C 1
ATOM 2854 O O . PHE A 1 365 ? 3.066 -1.602 25.779 1.00 39.94 365 PHE A O 1
ATOM 2861 N N . ALA A 1 366 ? 4.463 0.051 26.356 1.00 31.56 366 ALA A N 1
ATOM 2862 C CA . ALA A 1 366 ? 5.613 -0.797 26.702 1.00 31.56 366 ALA A CA 1
ATOM 2863 C C . ALA A 1 366 ? 5.672 -1.259 28.182 1.00 31.56 366 ALA A C 1
ATOM 2865 O O . ALA A 1 366 ? 6.764 -1.509 28.697 1.00 31.56 366 ALA A O 1
ATOM 2866 N N . LYS A 1 367 ? 4.531 -1.336 28.885 1.00 29.97 367 LYS A N 1
ATOM 2867 C CA . LYS A 1 367 ? 4.423 -1.822 30.276 1.00 29.97 367 LYS A CA 1
ATOM 2868 C C . LYS A 1 367 ? 3.238 -2.770 30.458 1.00 29.97 367 LYS A C 1
ATOM 2870 O O . LYS A 1 367 ? 2.153 -2.449 29.925 1.00 29.97 367 LYS A O 1
#

Foldseek 3Di:
DDPPVVVVVVVVCVCVVPVPPPVLVVVVVLLPDWDADPCPVLLCQADELVNLPFDQDDPLVLQQLVLCLLLLQALLSSLLSLSSNLVNCLVVVVNVSSVVSLVLSVQCLDDDCVRPVPRVVCVVLVLLSVLHSLSHSLVSNHVVDPDHDPDTTVSSVVSSVPRDGLVPDQLQNNLSNLCSSLVRDDLVSNLVSLVSSCVSPVLALVSLLSNLLSQVVVCVVVVHLARDPSNLVSLVSSCVRDNGLSSLLSNLQNLLSVPPVSLVSSLVSLVVSCVVCVLRLSSLQSSLVSLVSNDDPLVVNLVSSLVSLVSSCVNPPDGLVSLQSNLVSCVVVVVNVSSVVSNVSSVVRPVSSVVVVVVVDPPPVPD

pLDDT: mean 84.26, std 19.17, range [25.95, 98.56]

Sequence (367 aa):
MTEGGDMRLMINELVNKRRDDKAVMRLLQRMQEVGGCDCEARMAKFKSPFSWGWAAQPMPRCAYIADKLFQAGTDWNLAFDKLNLAYSLYTWSKRAEGRAKLVECYMLLLPGPSFNRGCPIVNDHREALRYLLDSTWASMCLVQRKQPCTGIDPVLAEFISTIKPYNTLPLEQKAAVLVMEGRFSDDEGLLRLARRAIALSPDEGEWKHMLGWKLQGQRVKQGGSVPGTEELAMLRDAVRLRRSPDTLTRLAISLADCGPAGRTEARQLVDQALAEYPDNAAVLSQAAHVVQLLGGSVQAVYNEVENLYTRALAVTGDCAHLRMKLGMVLQQRGKARQAKQQFQRAAAISLDAVEEFMKDVPFPFAK

Radius of gyration: 21.69 Å; chains: 1; bounding box: 53×56×57 Å